Protein AF-A0A949DWU8-F1 (afdb_monomer)

Nearest PDB structures (foldseek):
  8fli-assembly1_B  TM=8.185E-01  e=2.503E-02  Thermosynechococcus vestitus
  8pni-assembly1_A  TM=3.275E-01  e=2.755E+00  Pseudomonas aeruginosa
  8d9w-assembly1_Z  TM=3.551E-01  e=4.843E+00  Mus musculus
  8d4c-assembly1_M  TM=3.578E-01  e=6.223E+00  Mus musculus

Sequence (235 aa):
MVLHKNSQLCLLTGDCCMHWLDNRSRMSGDVHVRFCESPRGKVPRATRLVVCFQCKADAERFRVELGQRLGKFSLEVEPTKTKEMEFGRFAVQSANKRGERAETFDFLGLTHYCGTRRNGTGFRMKRVTARKKFVAKLRIFKEWLMKARTLKTKELWEIAKAKLRGHYNYYGVTDNYRGIMRFDQAIKRLLFKWLNRRGKRSCLNWEEFNKMLKRFPLPKPRIMVSMFGVPVNTM

Mean predicted aligned error: 10.49 Å

pLDDT: mean 77.11, std 21.39, range [24.42, 97.69]

Foldseek 3Di:
DELPPPAAEEEEEADDPFLDDPPCPPDPQDDDFDPDPDPDGDDGNRSYYYHYYHHPVVSVVVVVVVQVVCVVVVYGDDPVRYDYFYDFFCQQVVQVVVVHGRDWDADPQKIWGWDADPVRDTIDTAIEGHPVNLVVLLVVLLVVLVVCLPPDPVVVLVVLLVSLVVCLLPGLEPNHLVVSQVSVVSSLVSCQVSNCVNDPHPPADPVNSVVVCVVRPRDDRHRNDYRPPDDSVVD

Structure (mmCIF, N/CA/C/O backbone):
data_AF-A0A949DWU8-F1
#
_entry.id   AF-A0A949DWU8-F1
#
loop_
_atom_site.group_PDB
_atom_site.id
_atom_site.type_symbol
_atom_site.label_atom_id
_atom_site.label_alt_id
_atom_site.label_comp_id
_atom_site.label_asym_id
_atom_site.label_entity_id
_atom_site.label_seq_id
_atom_site.pdbx_PDB_ins_code
_atom_site.Cartn_x
_atom_site.Cartn_y
_atom_site.Cartn_z
_atom_site.occupancy
_atom_site.B_iso_or_equiv
_atom_site.auth_seq_id
_atom_site.auth_comp_id
_atom_site.auth_asym_id
_atom_site.auth_atom_id
_atom_site.pdbx_PDB_model_num
ATOM 1 N N . MET A 1 1 ? -13.982 -30.451 7.468 1.00 24.42 1 MET A N 1
ATOM 2 C CA . MET A 1 1 ? -13.368 -29.719 6.337 1.00 24.42 1 MET A CA 1
ATOM 3 C C . MET A 1 1 ? -13.030 -28.321 6.836 1.00 24.42 1 MET A C 1
ATOM 5 O O . MET A 1 1 ? -13.885 -27.458 6.883 1.00 24.42 1 MET A O 1
ATOM 9 N N . VAL A 1 2 ? -11.813 -28.104 7.333 1.00 25.81 2 VAL A N 1
ATOM 10 C CA . VAL A 1 2 ? -11.419 -26.801 7.898 1.00 25.81 2 VAL A CA 1
ATOM 11 C C . VAL A 1 2 ? -11.480 -25.760 6.782 1.00 25.81 2 VAL A C 1
ATOM 13 O O . VAL A 1 2 ? -11.019 -26.044 5.671 1.00 25.81 2 VAL A O 1
ATOM 16 N N . LEU A 1 3 ? -12.047 -24.574 7.042 1.00 27.19 3 LEU A N 1
ATOM 17 C CA . LEU A 1 3 ? -11.928 -23.450 6.111 1.00 27.19 3 LEU A CA 1
ATOM 18 C C . LEU A 1 3 ? -10.456 -23.361 5.690 1.00 27.19 3 LEU A C 1
ATOM 20 O O . LEU A 1 3 ? -9.575 -23.218 6.537 1.00 27.19 3 LEU A O 1
ATOM 24 N N . HIS A 1 4 ? -10.205 -23.552 4.389 1.00 27.64 4 HIS A N 1
ATOM 25 C CA . HIS A 1 4 ? -8.869 -23.676 3.807 1.00 27.64 4 HIS A CA 1
ATOM 26 C C . HIS A 1 4 ? -7.888 -22.692 4.451 1.00 27.64 4 HIS A C 1
ATOM 28 O O . HIS A 1 4 ? -8.260 -21.554 4.731 1.00 27.64 4 HIS A O 1
ATOM 34 N N . LYS A 1 5 ? -6.623 -23.117 4.591 1.00 28.42 5 LYS A N 1
ATOM 35 C CA . LYS A 1 5 ? -5.467 -22.468 5.253 1.00 28.42 5 LYS A CA 1
ATOM 36 C C . LYS A 1 5 ? -5.269 -20.936 5.078 1.00 28.42 5 LYS A C 1
ATOM 38 O O . LYS A 1 5 ? -4.387 -20.396 5.732 1.00 28.42 5 LYS A O 1
ATOM 43 N N . ASN A 1 6 ? -6.095 -20.216 4.320 1.00 30.39 6 ASN A N 1
ATOM 44 C CA . ASN A 1 6 ? -6.043 -18.779 4.050 1.00 30.39 6 ASN A CA 1
ATOM 45 C C . ASN A 1 6 ? -7.254 -17.943 4.531 1.00 30.39 6 ASN A C 1
ATOM 47 O O . ASN A 1 6 ? -7.345 -16.774 4.140 1.00 30.39 6 ASN A O 1
ATOM 51 N N . SER A 1 7 ? -8.157 -18.486 5.357 1.00 38.94 7 SER A N 1
ATOM 52 C CA . SER A 1 7 ? -9.301 -17.738 5.900 1.00 38.94 7 SER A CA 1
ATOM 53 C C . SER A 1 7 ? -9.006 -16.905 7.142 1.00 38.94 7 SER A C 1
ATOM 55 O O . SER A 1 7 ? -8.314 -17.361 8.039 1.00 38.94 7 SER A O 1
ATOM 57 N N . GLN A 1 8 ? -9.502 -15.666 7.188 1.00 46.00 8 GLN A N 1
ATOM 58 C CA . GLN A 1 8 ? -9.227 -14.707 8.264 1.00 46.00 8 GLN A CA 1
ATOM 59 C C . GLN A 1 8 ? -10.544 -14.058 8.704 1.00 46.00 8 GLN A C 1
ATOM 61 O O . GLN A 1 8 ? -11.237 -13.484 7.863 1.00 46.00 8 GLN A O 1
ATOM 66 N N . LEU A 1 9 ? -10.886 -14.180 9.988 1.00 51.28 9 LEU A N 1
ATOM 67 C CA . LEU A 1 9 ? -12.071 -13.575 10.597 1.00 51.28 9 LEU A CA 1
ATOM 68 C C . LEU A 1 9 ? -11.619 -12.445 11.528 1.00 51.28 9 LEU A C 1
ATOM 70 O O . LEU A 1 9 ? -10.868 -12.690 12.471 1.00 51.28 9 LEU A O 1
ATOM 74 N N . CYS A 1 10 ? -12.051 -11.214 11.268 1.00 55.50 10 CYS A N 1
ATOM 75 C CA . CYS A 1 10 ? -11.822 -10.096 12.184 1.00 55.50 10 CYS A CA 1
ATOM 76 C C . CYS A 1 10 ? -13.152 -9.599 12.740 1.00 55.50 10 CYS A C 1
ATOM 78 O O . CYS A 1 10 ? -14.051 -9.252 11.974 1.00 55.50 10 CYS A O 1
ATOM 80 N N . LEU A 1 11 ? -13.252 -9.556 14.064 1.00 54.97 11 LEU A N 1
ATOM 81 C CA . LEU A 1 11 ? -14.381 -8.973 14.775 1.00 54.97 11 LEU A CA 1
ATOM 82 C C . LEU A 1 11 ? -13.923 -7.611 15.295 1.00 54.97 11 LEU A C 1
ATOM 84 O O . LEU A 1 11 ? -12.964 -7.526 16.062 1.00 54.97 11 LEU A O 1
ATOM 88 N N . LEU A 1 12 ? -14.550 -6.550 14.800 1.00 52.69 12 LEU A N 1
ATOM 89 C CA . LEU A 1 12 ? -14.255 -5.174 15.182 1.00 52.69 12 LEU A CA 1
ATOM 90 C C . LEU A 1 12 ? -15.305 -4.715 16.183 1.00 52.69 12 LEU A C 1
ATOM 92 O O . LEU A 1 12 ? -16.491 -4.809 15.883 1.00 52.69 12 LEU A O 1
ATOM 96 N N . THR A 1 13 ? -14.888 -4.215 17.340 1.00 47.81 13 THR A N 1
ATOM 97 C CA . THR A 1 13 ? -15.800 -3.734 18.387 1.00 47.81 13 THR A CA 1
ATOM 98 C C . THR A 1 13 ? -15.664 -2.220 18.584 1.00 47.81 13 THR A C 1
ATOM 100 O O . THR A 1 13 ? -14.557 -1.718 18.782 1.00 47.81 13 THR A O 1
ATOM 103 N N . GLY A 1 14 ? -16.782 -1.488 18.512 1.00 39.59 14 GLY A N 1
ATOM 104 C CA . GLY A 1 14 ? -16.893 -0.035 18.696 1.00 39.59 14 GLY A CA 1
ATOM 105 C C . GLY A 1 14 ? -17.710 0.681 17.606 1.00 39.59 14 GLY A C 1
ATOM 106 O O . GLY A 1 14 ? -18.080 0.089 16.592 1.00 39.59 14 GLY A O 1
ATOM 107 N N . ASP A 1 15 ? -17.975 1.984 17.796 1.00 43.31 15 ASP A N 1
ATOM 108 C CA . ASP A 1 15 ? -18.687 2.839 16.825 1.00 43.31 15 ASP A CA 1
ATOM 109 C C . ASP A 1 15 ? -17.918 2.931 15.491 1.00 43.31 15 ASP A C 1
ATOM 111 O O . ASP A 1 15 ? -17.052 3.793 15.275 1.00 43.31 15 ASP A O 1
ATOM 115 N N . CYS A 1 16 ? -18.238 2.012 14.582 1.00 43.25 16 CYS A N 1
ATOM 116 C CA . CYS A 1 16 ? -17.642 1.879 13.263 1.00 43.25 16 CYS A CA 1
ATOM 117 C C . CYS A 1 16 ? -18.564 2.482 12.198 1.00 43.25 16 CYS A C 1
ATOM 119 O O . CYS A 1 16 ? -19.318 1.767 11.543 1.00 43.25 16 CYS A O 1
ATOM 121 N N . CYS A 1 17 ? -18.458 3.786 11.928 1.00 37.69 17 CYS A N 1
ATOM 122 C CA . CYS A 1 17 ? -18.995 4.338 10.677 1.00 37.69 17 CYS A CA 1
ATOM 123 C C . CYS A 1 17 ? -18.120 3.885 9.494 1.00 37.69 17 CYS A C 1
ATOM 125 O O . CYS A 1 17 ? -17.241 4.617 9.027 1.00 37.69 17 CYS A O 1
ATOM 127 N N . MET A 1 18 ? -18.329 2.657 9.016 1.00 41.69 18 MET A N 1
ATOM 128 C CA . MET A 1 18 ? -17.783 2.208 7.739 1.00 41.69 18 MET A CA 1
ATOM 129 C C . MET A 1 18 ? -18.686 2.694 6.607 1.00 41.69 18 MET A C 1
ATOM 131 O O . MET A 1 18 ? -19.782 2.185 6.405 1.00 41.69 18 MET A O 1
ATOM 135 N N . HIS A 1 19 ? -18.194 3.639 5.805 1.00 38.03 19 HIS A N 1
ATOM 136 C CA . HIS A 1 19 ? -18.688 3.744 4.435 1.00 38.03 19 HIS A CA 1
ATOM 137 C C . HIS A 1 19 ? -18.247 2.484 3.681 1.00 38.03 19 HIS A C 1
ATOM 139 O O . HIS A 1 19 ? -17.043 2.206 3.572 1.00 38.03 19 HIS A O 1
ATOM 145 N N . TRP A 1 20 ? -19.241 1.715 3.237 1.00 35.12 20 TRP A N 1
ATOM 146 C CA . TRP A 1 20 ? -19.090 0.471 2.494 1.00 35.12 20 TRP A CA 1
ATOM 147 C C . TRP A 1 20 ? -18.276 0.676 1.213 1.00 35.12 20 TRP A C 1
ATOM 149 O O . TRP A 1 20 ? -18.315 1.734 0.584 1.00 35.12 20 TRP A O 1
ATOM 159 N N . LEU A 1 21 ? -17.527 -0.360 0.832 1.00 35.84 21 LEU A N 1
ATOM 160 C CA . LEU A 1 21 ? -16.960 -0.465 -0.506 1.00 35.84 21 LEU A CA 1
ATOM 161 C C . LEU A 1 21 ? -18.130 -0.531 -1.489 1.00 35.84 21 LEU A C 1
ATOM 163 O O . LEU A 1 21 ? -18.904 -1.485 -1.460 1.00 35.84 21 LEU A O 1
ATOM 167 N N . ASP A 1 22 ? -18.266 0.486 -2.336 1.00 34.69 22 ASP A N 1
ATOM 168 C CA . ASP A 1 22 ? -19.174 0.432 -3.477 1.00 34.69 22 ASP A CA 1
ATOM 169 C C . ASP A 1 22 ? -18.934 -0.850 -4.289 1.00 34.69 22 ASP A C 1
ATOM 171 O O . ASP A 1 22 ? -17.799 -1.323 -4.402 1.00 34.69 22 ASP A O 1
ATOM 175 N N . ASN A 1 23 ? -20.015 -1.352 -4.892 1.00 33.72 23 ASN A N 1
ATOM 176 C CA . ASN A 1 23 ? -20.224 -2.632 -5.593 1.00 33.72 23 ASN A CA 1
ATOM 177 C C . ASN A 1 23 ? -19.273 -2.970 -6.776 1.00 33.72 23 ASN A C 1
ATOM 179 O O . ASN A 1 23 ? -19.626 -3.722 -7.680 1.00 33.72 23 ASN A O 1
ATOM 183 N N . ARG A 1 24 ? -18.056 -2.424 -6.824 1.00 38.25 24 ARG A N 1
ATOM 184 C CA . ARG A 1 24 ? -17.103 -2.522 -7.939 1.00 38.25 24 ARG A CA 1
ATOM 185 C C . ARG A 1 24 ? -15.759 -3.109 -7.505 1.00 38.25 24 ARG A C 1
ATOM 187 O O . ARG A 1 24 ? -14.707 -2.594 -7.888 1.00 38.25 24 ARG A O 1
ATOM 194 N N . SER A 1 25 ? -15.768 -4.197 -6.728 1.00 36.84 25 SER A N 1
ATOM 195 C CA . SER A 1 25 ? -14.552 -5.009 -6.578 1.00 36.84 25 SER A CA 1
ATOM 196 C C . SER A 1 25 ? -14.163 -5.548 -7.958 1.00 36.84 25 SER A C 1
ATOM 198 O O . SER A 1 25 ? -14.885 -6.334 -8.560 1.00 36.84 25 SER A O 1
ATOM 200 N N . ARG A 1 26 ? -13.037 -5.072 -8.500 1.00 40.84 26 ARG A N 1
ATOM 201 C CA . ARG A 1 26 ? -12.528 -5.422 -9.842 1.00 40.84 26 ARG A CA 1
ATOM 202 C C . ARG A 1 26 ? -11.730 -6.734 -9.863 1.00 40.84 26 ARG A C 1
ATOM 204 O O . ARG A 1 26 ? -10.914 -6.945 -10.759 1.00 40.84 26 ARG A O 1
ATOM 211 N N . MET A 1 27 ? -11.938 -7.608 -8.881 1.00 35.97 27 MET A N 1
ATOM 212 C CA . MET A 1 27 ? -11.426 -8.975 -8.901 1.00 35.97 27 MET A CA 1
ATOM 213 C C . MET A 1 27 ? -12.546 -9.939 -9.285 1.00 35.97 27 MET A C 1
ATOM 215 O O . MET A 1 27 ? -13.524 -10.089 -8.561 1.00 35.97 27 MET A O 1
ATOM 219 N N . SER A 1 28 ? -12.358 -10.650 -10.397 1.00 32.47 28 SER A N 1
ATOM 220 C CA . SER A 1 28 ? -13.031 -11.927 -10.635 1.00 32.47 28 SER A CA 1
ATOM 221 C C . SER A 1 28 ? -12.677 -12.871 -9.479 1.00 32.47 28 SER A C 1
ATOM 223 O O . SER A 1 28 ? -11.559 -13.384 -9.434 1.00 32.47 28 SER A O 1
ATOM 225 N N . GLY A 1 29 ? -13.598 -13.051 -8.529 1.00 36.91 29 GLY A N 1
ATOM 226 C CA . GLY A 1 29 ? -13.454 -13.984 -7.406 1.00 36.91 29 GLY A CA 1
ATOM 227 C C . GLY A 1 29 ? -14.015 -13.500 -6.067 1.00 36.91 29 GLY A C 1
ATOM 228 O O . GLY A 1 29 ? -14.281 -14.336 -5.207 1.00 36.91 29 GLY A O 1
ATOM 229 N N . ASP A 1 30 ? -14.254 -12.197 -5.903 1.00 40.00 30 ASP A N 1
ATOM 230 C CA . ASP A 1 30 ? -14.706 -11.636 -4.626 1.00 40.00 30 ASP A CA 1
ATOM 231 C C . ASP A 1 30 ? -16.169 -11.184 -4.713 1.00 40.00 30 ASP A C 1
ATOM 233 O O 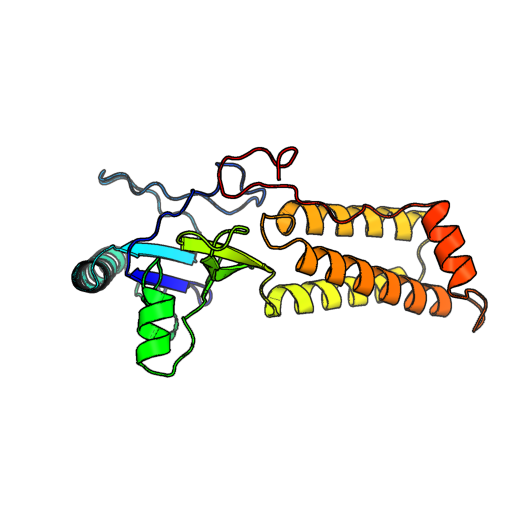. ASP A 1 30 ? -16.520 -10.265 -5.452 1.00 40.00 30 ASP A O 1
ATOM 237 N N . VAL A 1 31 ? -17.030 -11.840 -3.936 1.00 36.62 31 VAL A N 1
ATOM 238 C CA . VAL A 1 31 ? -18.458 -11.526 -3.811 1.00 36.62 31 VAL A CA 1
ATOM 239 C C . VAL A 1 31 ? -18.668 -10.768 -2.500 1.00 36.62 31 VAL A C 1
ATOM 241 O O . VAL A 1 31 ? -18.208 -11.210 -1.447 1.00 36.62 31 VAL A O 1
ATOM 244 N N . HIS A 1 32 ? -19.374 -9.639 -2.554 1.00 37.38 32 HIS A N 1
ATOM 245 C CA . HIS A 1 32 ? -19.838 -8.940 -1.356 1.00 37.38 32 HIS A CA 1
ATOM 246 C C . HIS A 1 32 ? -20.957 -9.764 -0.713 1.00 37.38 32 HIS A C 1
ATOM 248 O O . HIS A 1 32 ? -21.989 -10.003 -1.340 1.00 37.38 32 HIS A O 1
ATOM 254 N N . VAL A 1 33 ? -20.760 -10.217 0.525 1.00 36.53 33 VAL A N 1
ATOM 255 C CA . VAL A 1 33 ? -21.806 -10.938 1.259 1.00 36.53 33 VAL A CA 1
ATOM 256 C C . VAL A 1 33 ? -22.744 -9.913 1.877 1.00 36.53 33 VAL A C 1
ATOM 258 O O . VAL A 1 33 ? -22.386 -9.245 2.844 1.00 36.53 33 VAL A O 1
ATOM 261 N N . ARG A 1 34 ? -23.954 -9.792 1.327 1.00 29.73 34 ARG A N 1
ATOM 262 C CA . ARG A 1 34 ? -25.093 -9.317 2.115 1.00 29.73 34 ARG A CA 1
ATOM 263 C C . ARG A 1 34 ? -25.514 -10.483 3.004 1.00 29.73 34 ARG A C 1
ATOM 265 O O . ARG A 1 34 ? -25.937 -11.515 2.486 1.00 29.73 34 ARG A O 1
ATOM 272 N N . PHE A 1 35 ? -25.374 -10.342 4.319 1.00 32.16 35 PHE A N 1
ATOM 273 C CA . PHE A 1 35 ? -26.102 -11.205 5.242 1.00 32.16 35 PHE A CA 1
ATOM 274 C C . PHE A 1 35 ? -27.569 -10.780 5.165 1.00 32.16 35 PHE A C 1
ATOM 276 O O . PHE A 1 35 ? -27.979 -9.810 5.788 1.00 32.16 35 PHE A O 1
ATOM 283 N N . CYS A 1 36 ? -28.335 -11.442 4.301 1.00 28.06 36 CYS A N 1
ATOM 284 C CA . CYS A 1 36 ? -29.786 -11.431 4.409 1.00 28.06 36 CYS A CA 1
ATOM 285 C C . CYS A 1 36 ? -30.161 -12.450 5.487 1.00 28.06 36 CYS A C 1
ATOM 287 O O . CYS A 1 36 ? -29.664 -13.577 5.449 1.00 28.06 36 CYS A O 1
ATOM 289 N N . GLU A 1 37 ? -31.052 -12.081 6.403 1.00 28.80 37 GLU A N 1
ATOM 290 C CA . GLU A 1 37 ? -31.655 -12.955 7.424 1.00 28.80 37 GLU A CA 1
ATOM 291 C C . GLU A 1 37 ? -32.616 -13.993 6.810 1.00 28.80 37 GLU A C 1
ATOM 293 O O . GLU A 1 37 ? -33.680 -14.288 7.343 1.00 28.80 37 GLU A O 1
ATOM 298 N N . SER A 1 38 ? -32.276 -14.552 5.648 1.00 31.44 38 SER A N 1
ATOM 299 C CA . SER A 1 38 ? -33.028 -15.628 5.017 1.00 31.44 38 SER A CA 1
ATOM 300 C C . SER A 1 38 ? -32.185 -16.910 4.977 1.00 31.44 38 SER A C 1
ATOM 302 O O . SER A 1 38 ? -30.968 -16.850 4.774 1.00 31.44 38 SER A O 1
ATOM 304 N N . PRO A 1 39 ? -32.789 -18.108 5.122 1.00 33.75 39 PRO A N 1
ATOM 305 C CA . PRO A 1 39 ? -32.067 -19.385 5.232 1.00 33.75 39 PRO A CA 1
ATOM 306 C C . PRO A 1 39 ? -31.218 -19.787 4.009 1.00 33.75 39 PRO A C 1
ATOM 308 O O . PRO A 1 39 ? -30.621 -20.862 4.007 1.00 33.75 39 PRO A O 1
ATOM 311 N N . ARG A 1 40 ? -31.172 -18.959 2.955 1.00 29.81 40 ARG A N 1
ATOM 312 C CA . ARG A 1 40 ? -30.585 -19.260 1.638 1.00 29.81 40 ARG A CA 1
ATOM 313 C C . ARG A 1 40 ? -29.398 -18.356 1.268 1.00 29.81 40 ARG A C 1
ATOM 315 O O . ARG A 1 40 ? -29.157 -18.100 0.090 1.00 29.81 40 ARG A O 1
ATOM 322 N N . GLY A 1 41 ? -28.632 -17.877 2.246 1.00 41.03 41 GLY A N 1
ATOM 323 C CA . GLY A 1 41 ? -27.378 -17.165 1.982 1.00 41.03 41 GLY A CA 1
ATOM 324 C C . GLY A 1 41 ? -26.294 -18.099 1.424 1.00 41.03 41 GLY A C 1
ATOM 325 O O . GLY A 1 41 ? -25.761 -18.934 2.150 1.00 41.03 41 GLY A O 1
ATOM 326 N N . LYS A 1 42 ? -25.930 -17.960 0.140 1.00 37.91 42 LYS A N 1
ATOM 327 C CA . LYS A 1 42 ? -24.713 -18.584 -0.410 1.00 37.91 42 LYS A CA 1
ATOM 328 C C . LYS A 1 42 ? -23.494 -17.852 0.147 1.00 37.91 42 LYS A C 1
ATOM 330 O O . LYS A 1 42 ? -23.267 -16.696 -0.200 1.00 37.91 42 LYS A O 1
ATOM 335 N N . VAL A 1 43 ? -22.691 -18.527 0.969 1.00 43.06 43 VAL A N 1
ATOM 336 C CA . VA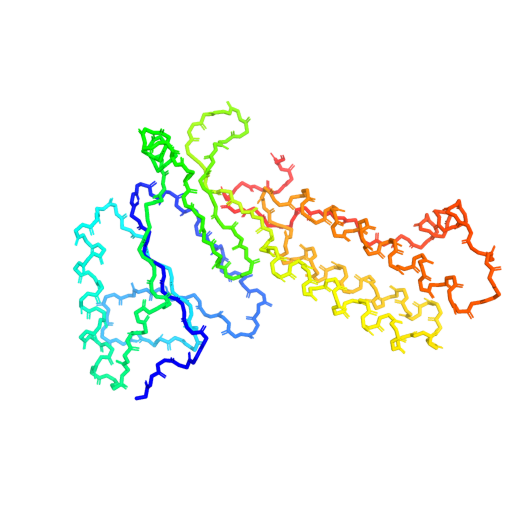L A 1 43 ? -21.374 -18.021 1.376 1.00 43.06 43 VAL A CA 1
ATOM 337 C C . VAL A 1 43 ? -20.434 -18.173 0.170 1.00 43.06 43 VAL A C 1
ATOM 339 O O . VAL A 1 43 ? -20.188 -19.298 -0.269 1.00 43.06 43 VAL A O 1
ATOM 342 N N . PRO A 1 44 ? -19.943 -17.082 -0.441 1.00 42.75 44 PRO A N 1
ATOM 343 C CA . PRO A 1 44 ? -18.988 -17.176 -1.538 1.00 42.75 44 PRO A CA 1
ATOM 344 C C . PRO A 1 44 ? -17.676 -17.807 -1.061 1.00 42.75 44 PRO A C 1
ATOM 346 O O . PRO A 1 44 ? -17.393 -17.846 0.133 1.00 42.75 44 PRO A O 1
ATOM 349 N N . ARG A 1 45 ? -16.802 -18.218 -1.993 1.00 45.31 45 ARG A N 1
ATOM 350 C CA . ARG A 1 45 ? -15.426 -18.681 -1.689 1.00 45.31 45 ARG A CA 1
ATOM 351 C C . ARG A 1 45 ? -14.516 -17.568 -1.124 1.00 45.31 45 ARG A C 1
ATOM 353 O O . ARG A 1 45 ? -13.294 -17.642 -1.246 1.00 45.31 45 ARG A O 1
ATOM 360 N N . ALA A 1 46 ? -15.085 -16.523 -0.528 1.00 50.38 46 ALA A N 1
ATOM 361 C CA . ALA A 1 46 ? -14.357 -15.498 0.189 1.00 50.38 46 ALA A CA 1
ATOM 362 C C . ALA A 1 46 ? -13.930 -16.081 1.538 1.00 50.38 46 ALA A C 1
ATOM 364 O O . ALA A 1 46 ? -14.717 -16.232 2.465 1.00 50.38 46 ALA A O 1
ATOM 365 N N . THR A 1 47 ? -12.653 -16.423 1.650 1.00 58.28 47 THR A N 1
ATOM 366 C CA . THR A 1 47 ? -12.076 -16.949 2.890 1.00 58.28 47 THR A CA 1
ATOM 367 C C . THR A 1 47 ? -11.919 -15.864 3.968 1.00 58.28 47 THR A C 1
ATOM 369 O O . THR A 1 47 ? -11.577 -16.173 5.100 1.00 58.28 47 THR A O 1
ATOM 372 N N . ARG A 1 48 ? -12.168 -14.583 3.677 1.00 68.12 48 ARG A N 1
ATOM 373 C CA . ARG A 1 48 ? -11.916 -13.480 4.617 1.00 68.12 48 ARG A CA 1
ATOM 374 C C . ARG A 1 48 ? -13.203 -12.752 4.968 1.00 68.12 48 ARG A C 1
ATOM 376 O O . ARG A 1 48 ? -13.866 -12.243 4.071 1.00 68.12 48 ARG A O 1
ATOM 383 N N . LEU A 1 49 ? -13.500 -12.664 6.260 1.00 73.25 49 LEU A N 1
ATOM 384 C CA . LEU A 1 49 ? -14.692 -12.021 6.798 1.00 73.25 49 LEU A CA 1
ATOM 385 C C . LEU A 1 49 ? -14.283 -10.975 7.842 1.00 73.25 49 LEU A C 1
ATOM 387 O O . LEU A 1 49 ? -13.440 -11.234 8.698 1.00 73.25 49 LEU A O 1
ATOM 391 N N . VAL A 1 50 ? -14.874 -9.787 7.759 1.00 77.75 50 VAL A N 1
ATOM 392 C CA . VAL A 1 50 ? -14.765 -8.747 8.787 1.00 77.75 50 VAL A CA 1
ATOM 393 C C . VAL A 1 50 ? -16.181 -8.413 9.218 1.00 77.75 50 VAL A C 1
ATOM 395 O O . VAL A 1 50 ? -17.009 -8.097 8.364 1.00 77.75 50 VAL A O 1
ATOM 398 N N . VAL A 1 51 ? -16.457 -8.500 10.514 1.00 79.62 51 VAL A N 1
ATOM 399 C CA . VAL A 1 51 ? -17.764 -8.167 11.092 1.00 79.62 51 VAL A CA 1
ATOM 400 C C . VAL A 1 51 ? -17.552 -7.107 12.160 1.00 79.62 51 VAL A C 1
ATOM 402 O O . VAL A 1 51 ? -16.573 -7.165 12.901 1.00 79.62 51 VAL A O 1
ATOM 405 N N . CYS A 1 52 ? -18.429 -6.111 12.193 1.00 77.81 52 CYS A N 1
ATOM 406 C CA . CYS A 1 52 ? -18.326 -4.983 13.111 1.00 77.81 52 CYS A CA 1
ATOM 407 C C . CYS A 1 52 ? -19.495 -5.019 14.088 1.00 77.81 52 CYS A C 1
ATOM 409 O O . CYS A 1 52 ? -20.631 -5.218 13.667 1.00 77.81 52 CYS A O 1
ATOM 411 N N . PHE A 1 53 ? -19.207 -4.775 15.357 1.00 76.25 53 PHE A N 1
ATOM 412 C CA . PHE A 1 53 ? -20.163 -4.731 16.451 1.00 76.25 53 PHE A CA 1
ATOM 413 C C . PHE A 1 53 ? -19.956 -3.443 17.223 1.00 76.25 53 PHE A C 1
ATOM 415 O O . PHE A 1 53 ? -18.827 -2.982 17.365 1.00 76.25 53 PHE A O 1
ATOM 422 N N . GLN A 1 54 ? -21.027 -2.867 17.753 1.00 73.31 54 GLN A N 1
ATOM 423 C CA . GLN A 1 54 ? -20.899 -1.730 18.658 1.00 73.31 54 GLN A CA 1
ATOM 424 C C . GLN A 1 54 ? -20.406 -2.189 20.036 1.00 73.31 54 GLN A C 1
ATOM 426 O O . GLN A 1 54 ? -19.512 -1.573 20.613 1.00 73.31 54 GLN A O 1
ATOM 431 N N . CYS A 1 55 ? -20.943 -3.312 20.519 1.00 74.81 55 CYS A N 1
ATOM 432 C CA . CYS A 1 55 ? -20.658 -3.865 21.835 1.00 74.81 55 CYS A CA 1
ATOM 433 C C . CYS A 1 55 ? -19.783 -5.118 21.742 1.00 74.81 55 CYS A C 1
ATOM 435 O O . CYS A 1 55 ? -19.953 -5.962 20.861 1.00 74.81 55 CYS A O 1
ATOM 437 N N . LYS A 1 56 ? -18.870 -5.276 22.706 1.00 78.88 56 LYS A N 1
ATOM 438 C CA . LYS A 1 56 ?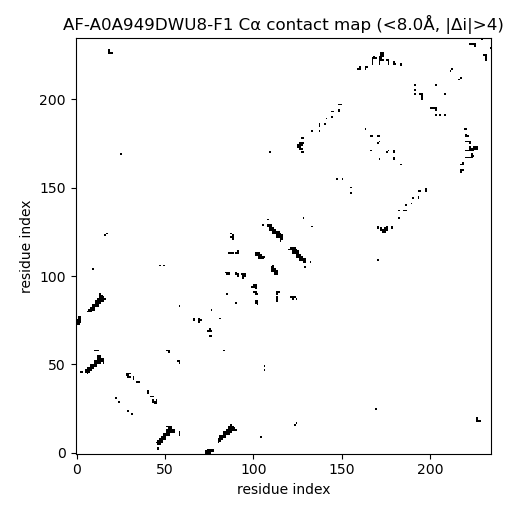 -18.000 -6.456 22.800 1.00 78.88 56 LYS A CA 1
ATOM 439 C C . LYS A 1 56 ? -18.792 -7.750 23.020 1.00 78.88 56 LYS A C 1
ATOM 441 O O . LYS A 1 56 ? -18.538 -8.744 22.351 1.00 78.88 56 LYS A O 1
ATOM 446 N N . ALA A 1 57 ? -19.804 -7.701 23.888 1.00 78.56 57 ALA A N 1
ATOM 447 C CA . ALA A 1 57 ? -20.666 -8.846 24.175 1.00 78.56 57 ALA A CA 1
ATOM 448 C C . ALA A 1 57 ? -21.353 -9.400 22.910 1.00 78.56 57 ALA A C 1
ATOM 450 O O . ALA A 1 57 ? -21.501 -10.610 22.766 1.00 78.56 57 ALA A O 1
ATOM 451 N N . ASP A 1 58 ? -21.722 -8.537 21.957 1.00 77.62 58 ASP A N 1
ATOM 452 C CA . ASP A 1 58 ? -22.316 -8.971 20.685 1.00 77.62 58 ASP A CA 1
ATOM 453 C C . ASP A 1 58 ? -21.309 -9.708 19.805 1.00 77.62 58 ASP A C 1
ATOM 455 O O . ASP A 1 58 ? -21.645 -10.726 19.203 1.00 77.62 58 ASP A O 1
ATOM 459 N N . ALA A 1 59 ? -20.064 -9.228 19.762 1.00 78.75 59 ALA A N 1
ATOM 460 C CA . ALA A 1 59 ? -18.995 -9.888 19.023 1.00 78.75 59 ALA A CA 1
ATOM 461 C C . ALA A 1 59 ? -18.684 -11.278 19.599 1.00 78.75 59 ALA A C 1
ATOM 463 O O . ALA A 1 59 ? -18.519 -12.237 18.841 1.00 78.75 59 ALA A O 1
ATOM 464 N N . GLU A 1 60 ? -18.649 -11.396 20.930 1.00 83.56 60 GLU A N 1
ATOM 465 C CA . GLU A 1 60 ? -18.439 -12.664 21.634 1.00 83.56 60 GLU A CA 1
ATOM 466 C C . GLU A 1 60 ? -19.585 -13.652 21.358 1.00 83.56 60 GLU A C 1
ATOM 468 O O . GLU A 1 60 ? -19.325 -14.797 20.973 1.00 83.56 60 GLU A O 1
ATOM 473 N N . ARG A 1 61 ? -20.848 -13.203 21.448 1.00 83.88 61 ARG A N 1
ATOM 474 C CA . ARG A 1 61 ? -22.029 -14.021 21.106 1.00 83.88 61 ARG A CA 1
ATOM 475 C C . ARG A 1 61 ? -22.000 -14.490 19.655 1.00 83.88 61 ARG A C 1
ATOM 477 O O . ARG A 1 61 ? -22.094 -15.688 19.388 1.00 83.88 61 ARG A O 1
ATOM 484 N N . PHE A 1 62 ? -21.774 -13.566 18.722 1.00 83.38 62 PHE A N 1
ATOM 485 C CA . PHE A 1 62 ? -21.708 -13.883 17.298 1.00 83.38 62 PHE A CA 1
ATOM 486 C C . PHE A 1 62 ? -20.607 -14.898 16.982 1.00 83.38 62 PHE A C 1
ATOM 488 O O . PHE A 1 62 ? -20.792 -15.771 16.136 1.00 83.38 62 PHE A O 1
ATOM 495 N N . ARG A 1 63 ? -19.455 -14.823 17.658 1.00 82.31 63 ARG A N 1
ATOM 496 C CA . ARG A 1 63 ? -18.362 -15.786 17.473 1.00 82.31 63 ARG A CA 1
ATOM 497 C C . ARG A 1 63 ? -18.796 -17.212 17.818 1.00 82.31 63 ARG A C 1
ATOM 499 O O . ARG A 1 63 ? -18.453 -18.136 17.076 1.00 82.31 63 ARG A O 1
ATOM 506 N N . VAL A 1 64 ? -19.533 -17.388 18.916 1.00 86.38 64 VAL A N 1
ATOM 507 C CA . VAL A 1 64 ? -20.056 -18.695 19.343 1.00 86.38 64 VAL A CA 1
ATOM 508 C C . VAL A 1 64 ? -21.081 -19.212 18.333 1.00 86.38 64 VAL A C 1
ATOM 510 O O . VAL A 1 64 ? -20.945 -20.330 17.831 1.00 86.38 64 VAL A O 1
ATOM 513 N N . GLU A 1 65 ? -22.056 -18.382 17.965 1.00 87.00 65 GLU A N 1
ATOM 514 C CA . GLU A 1 65 ? -23.115 -18.743 17.015 1.00 87.00 65 GLU A CA 1
ATOM 515 C C . GLU A 1 65 ? -22.569 -19.059 15.617 1.00 87.00 65 GLU A C 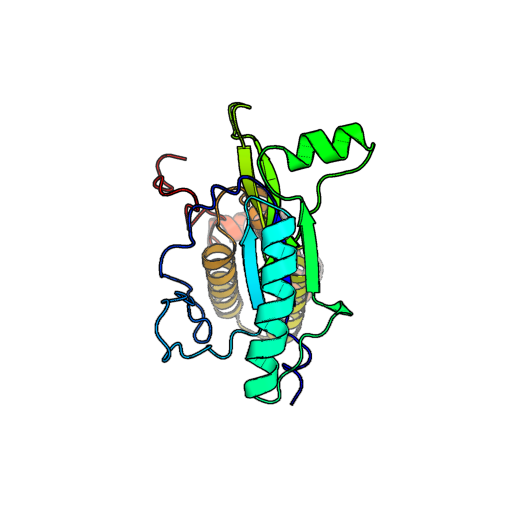1
ATOM 517 O O . GLU A 1 65 ? -22.984 -20.032 14.980 1.00 87.00 65 GLU A O 1
ATOM 522 N N . LEU A 1 66 ? -21.589 -18.284 15.140 1.00 84.31 66 LEU A N 1
ATOM 523 C CA . LEU A 1 66 ? -20.919 -18.533 13.867 1.00 84.31 66 LEU A CA 1
ATOM 524 C C . LEU A 1 66 ? -20.207 -19.890 13.880 1.00 84.31 66 LEU A C 1
ATOM 526 O O . LEU A 1 66 ? -20.292 -20.626 12.895 1.00 84.31 66 LEU A O 1
ATOM 530 N N . GLY A 1 67 ? -19.544 -20.240 14.986 1.00 84.06 67 GLY A N 1
ATOM 531 C CA . GLY A 1 67 ? -18.922 -21.551 15.172 1.00 84.06 67 GLY A CA 1
ATOM 532 C C . GLY A 1 67 ? -19.939 -22.689 15.071 1.00 84.06 67 GLY A C 1
ATOM 533 O O . GLY A 1 67 ? -19.759 -23.607 14.271 1.00 84.06 67 GLY A O 1
ATOM 534 N N . GLN A 1 68 ? -21.056 -22.587 15.797 1.00 85.69 68 GLN A N 1
ATOM 535 C CA . GLN A 1 68 ? -22.146 -23.570 15.740 1.00 85.69 68 GLN A CA 1
ATOM 536 C C . GLN A 1 68 ? -22.745 -23.685 14.330 1.00 85.69 68 GLN A C 1
ATOM 538 O O . GLN A 1 68 ? -23.013 -24.783 13.836 1.00 85.69 68 GLN A O 1
ATOM 543 N N . ARG A 1 69 ? -22.936 -22.550 13.645 1.00 84.19 69 ARG A N 1
ATOM 544 C CA . ARG A 1 69 ? -23.488 -22.515 12.287 1.00 84.19 69 ARG A CA 1
ATOM 545 C C . ARG A 1 69 ? -22.549 -23.156 11.273 1.00 84.19 69 ARG A C 1
ATOM 547 O O . ARG A 1 69 ? -23.030 -23.896 10.419 1.00 84.19 69 ARG A O 1
ATOM 554 N N . LEU A 1 70 ? -21.248 -22.888 11.363 1.00 82.75 70 LEU A N 1
ATOM 555 C CA . LEU A 1 70 ? -20.226 -23.505 10.515 1.00 82.75 70 LEU A CA 1
ATOM 556 C C . LEU A 1 70 ? -20.102 -25.010 10.783 1.00 82.75 70 LEU A C 1
ATOM 558 O O . LEU A 1 70 ? -19.977 -25.778 9.827 1.00 82.75 70 LEU A O 1
ATOM 562 N N . GLY A 1 71 ? -20.264 -25.438 12.039 1.00 83.50 71 GLY A N 1
ATOM 563 C CA . GLY A 1 71 ? -20.300 -26.850 12.426 1.00 83.50 71 GLY A CA 1
ATOM 564 C C . GLY A 1 71 ? -21.379 -27.653 11.691 1.00 83.50 71 GLY A C 1
ATOM 565 O O . GLY A 1 71 ? -21.120 -28.777 11.268 1.00 83.50 71 GLY A O 1
ATOM 566 N N . LYS A 1 72 ? -22.545 -27.049 11.400 1.00 85.31 72 LYS A N 1
ATOM 567 C CA . LYS A 1 72 ? -23.605 -27.673 10.571 1.00 85.31 72 LYS A CA 1
ATOM 568 C C . LYS A 1 72 ? -23.154 -27.999 9.140 1.00 85.31 72 LYS A C 1
ATOM 570 O O . LYS A 1 72 ? -23.770 -28.828 8.484 1.00 85.31 72 LYS A O 1
ATOM 575 N N . PHE A 1 73 ? -22.101 -27.344 8.656 1.00 82.81 73 PHE A N 1
ATOM 576 C CA . PHE A 1 73 ? -21.486 -27.585 7.348 1.00 82.81 73 PHE A CA 1
ATOM 577 C C . PHE A 1 73 ? -20.144 -28.327 7.464 1.00 82.81 73 PHE A C 1
ATOM 579 O O . PHE A 1 73 ? -19.361 -28.332 6.514 1.00 82.81 73 PHE A O 1
ATOM 586 N N . SER A 1 74 ? -19.849 -28.915 8.631 1.00 82.56 74 SER A N 1
ATOM 587 C CA . SER A 1 74 ? -18.571 -29.570 8.938 1.00 82.56 74 SER A CA 1
ATOM 588 C C . SER A 1 74 ? -17.356 -28.651 8.732 1.00 82.56 74 SER A C 1
ATOM 590 O O . SER A 1 74 ? -16.274 -29.105 8.336 1.00 82.56 74 SER A O 1
ATOM 592 N N . LEU A 1 75 ? -17.549 -27.350 8.974 1.00 81.25 75 LEU A N 1
ATOM 593 C CA . LEU A 1 75 ? -16.522 -26.314 8.945 1.00 81.25 75 LEU A CA 1
ATOM 594 C C . LEU A 1 75 ? -16.210 -25.865 10.376 1.00 81.25 75 LEU A C 1
ATOM 596 O O . LEU A 1 75 ? -17.108 -25.722 11.199 1.00 81.25 75 LEU A O 1
ATOM 600 N N . GLU A 1 76 ? -14.944 -25.559 10.641 1.00 75.12 76 GLU A N 1
ATOM 601 C CA . GLU A 1 76 ? -14.494 -25.012 11.922 1.00 75.12 76 GLU A CA 1
ATOM 602 C C . GLU A 1 76 ? -13.794 -23.669 11.723 1.00 75.12 76 GLU A C 1
ATOM 604 O O . GLU A 1 76 ? -13.155 -23.414 10.691 1.00 75.12 76 GLU A O 1
ATOM 609 N N . VAL A 1 77 ? -13.931 -22.801 12.725 1.00 74.12 77 VAL A N 1
ATOM 610 C CA . VAL A 1 77 ? -13.228 -21.521 12.788 1.00 74.12 77 VAL A CA 1
ATOM 611 C C . VAL A 1 77 ? -11.832 -21.764 13.345 1.00 74.12 77 VAL A C 1
ATOM 613 O O . VAL A 1 77 ? -11.684 -22.250 14.457 1.00 74.12 77 VAL A O 1
ATOM 616 N N . GLU A 1 78 ? -10.807 -21.367 12.596 1.00 75.50 78 GLU A N 1
ATOM 617 C CA . GLU A 1 78 ? -9.420 -21.417 13.059 1.00 75.50 78 GLU A CA 1
ATOM 618 C C . GLU A 1 78 ? -9.170 -20.305 14.104 1.00 75.50 78 GLU A C 1
ATOM 620 O O . GLU A 1 78 ? -9.177 -19.116 13.742 1.00 75.50 78 GLU A O 1
ATOM 625 N N . PRO A 1 79 ? -8.933 -20.638 15.389 1.00 73.19 79 PRO A N 1
ATOM 626 C CA . PRO A 1 79 ? -8.797 -19.643 16.452 1.00 73.19 79 PRO A CA 1
ATOM 627 C C . PRO A 1 79 ? -7.555 -18.771 16.264 1.00 73.19 79 PRO A C 1
ATOM 629 O O . PRO A 1 79 ? -7.609 -17.572 16.519 1.00 73.19 79 PRO A O 1
ATOM 632 N N . THR A 1 80 ? -6.465 -19.322 15.720 1.00 70.81 80 THR A N 1
ATOM 633 C CA . THR A 1 80 ? -5.212 -18.577 15.498 1.00 70.81 80 THR A CA 1
ATOM 634 C C . THR A 1 80 ? -5.332 -17.463 14.451 1.00 70.81 80 THR A C 1
ATOM 636 O O . THR A 1 80 ? -4.523 -16.535 14.426 1.00 70.81 80 THR A O 1
ATOM 639 N N . LYS A 1 81 ? -6.342 -17.528 13.575 1.00 68.81 81 LYS A N 1
ATOM 640 C CA . LYS A 1 81 ? -6.598 -16.528 12.522 1.00 68.81 81 LYS A CA 1
ATOM 641 C C . LYS A 1 81 ? -7.747 -15.589 12.850 1.00 68.81 81 LYS A C 1
ATOM 643 O O . LYS A 1 81 ? -7.955 -14.619 12.115 1.00 68.81 81 LYS A O 1
ATOM 648 N N . THR A 1 82 ? -8.490 -15.898 13.906 1.00 71.56 82 THR A N 1
ATOM 649 C CA . THR A 1 82 ? -9.623 -15.102 14.350 1.00 71.56 82 THR A CA 1
ATOM 650 C C . THR A 1 82 ? -9.127 -14.087 15.353 1.00 71.56 82 THR A C 1
ATOM 652 O O . THR A 1 82 ? -8.594 -14.450 16.397 1.00 71.56 82 THR A O 1
ATOM 655 N N . LYS A 1 83 ? -9.280 -12.807 15.024 1.00 79.88 83 LYS A N 1
ATOM 656 C CA . LYS A 1 83 ? -8.847 -11.724 15.900 1.00 79.88 83 LYS A CA 1
ATOM 657 C C . LYS A 1 83 ? -10.027 -10.830 16.233 1.00 79.88 83 LYS A C 1
ATOM 659 O O . LYS A 1 83 ? -10.669 -10.287 15.336 1.00 79.88 83 LYS A O 1
ATOM 664 N N . GLU A 1 84 ? -10.279 -10.689 17.522 1.00 81.31 84 GLU A N 1
ATOM 665 C CA . GLU A 1 84 ? -11.133 -9.645 18.064 1.00 81.31 84 GLU A CA 1
ATOM 666 C C . GLU A 1 84 ? -10.254 -8.445 18.408 1.00 81.31 84 GLU A C 1
ATOM 668 O O . GLU A 1 84 ? -9.150 -8.623 18.925 1.00 81.31 84 GLU A O 1
ATOM 673 N N . MET A 1 85 ? -10.697 -7.245 18.046 1.00 84.88 85 MET A N 1
ATOM 674 C CA . MET A 1 85 ? -9.959 -6.016 18.324 1.00 84.88 85 MET A CA 1
ATOM 675 C C . MET A 1 85 ? -10.895 -4.831 18.515 1.00 84.88 85 MET A C 1
ATOM 677 O O . MET A 1 85 ? -11.925 -4.718 17.844 1.00 84.88 85 MET A O 1
ATOM 681 N N . GLU A 1 86 ? -10.474 -3.914 19.380 1.00 82.12 86 GLU A N 1
ATOM 682 C CA . GLU A 1 86 ? -11.150 -2.634 19.572 1.00 82.12 86 GLU A CA 1
ATOM 683 C C . GLU A 1 86 ? -10.883 -1.734 18.354 1.00 82.12 86 GLU A C 1
ATOM 685 O O . GLU A 1 86 ? -9.734 -1.459 17.991 1.00 82.12 86 GLU A O 1
ATOM 690 N N . PHE A 1 87 ? -11.945 -1.265 17.700 1.00 83.56 87 PHE A N 1
ATOM 691 C CA . PHE A 1 87 ? -11.849 -0.419 16.515 1.00 83.56 87 PHE A CA 1
ATOM 692 C C . PHE A 1 87 ? -13.001 0.583 16.465 1.00 83.56 87 PHE A C 1
ATOM 694 O O . PHE A 1 87 ? -14.158 0.238 16.665 1.00 83.56 87 PHE A O 1
ATOM 701 N N . GLY A 1 88 ? -12.702 1.842 16.153 1.00 81.38 88 GLY A N 1
ATOM 702 C CA . GLY A 1 88 ? -13.724 2.884 16.076 1.00 81.38 88 GLY A CA 1
ATOM 703 C C . GLY A 1 88 ? -13.284 4.191 16.712 1.00 81.38 88 GLY A C 1
ATOM 704 O O . GLY A 1 88 ? -12.098 4.428 16.959 1.00 81.38 88 GLY A O 1
ATOM 705 N N . ARG A 1 89 ? -14.268 5.054 16.978 1.00 78.94 89 ARG A N 1
ATOM 706 C CA . ARG A 1 89 ? -14.057 6.418 17.483 1.00 78.94 89 ARG A CA 1
ATOM 707 C C . ARG A 1 89 ? -13.202 6.478 18.747 1.00 78.94 89 ARG A C 1
ATOM 709 O O . ARG A 1 89 ? -12.326 7.335 18.836 1.00 78.94 89 ARG A O 1
ATOM 716 N N . PHE A 1 90 ? -13.453 5.576 19.689 1.00 83.19 90 PHE A N 1
ATOM 717 C CA . PHE A 1 90 ? -12.806 5.585 21.000 1.00 83.19 90 PHE A CA 1
ATOM 718 C C . PHE A 1 90 ? -11.536 4.734 21.056 1.00 83.19 90 PHE A C 1
ATOM 720 O O . PHE A 1 90 ? -10.707 4.975 21.923 1.00 83.19 90 PHE A O 1
ATOM 727 N N . ALA A 1 91 ? -11.305 3.844 20.084 1.00 85.25 91 ALA A N 1
ATOM 728 C CA . ALA A 1 91 ? -10.199 2.882 20.114 1.00 85.25 91 ALA A CA 1
ATOM 729 C C . ALA A 1 91 ? -8.815 3.537 20.279 1.00 85.25 91 ALA A C 1
ATOM 731 O O . ALA A 1 91 ? -7.960 3.029 20.999 1.00 85.25 91 ALA A O 1
ATOM 732 N N . VAL A 1 92 ? -8.589 4.701 19.653 1.00 85.44 92 VAL A N 1
ATOM 733 C CA . VAL A 1 92 ? -7.330 5.457 19.809 1.00 85.44 92 VAL A CA 1
ATOM 734 C C . VAL A 1 92 ? -7.189 6.035 21.212 1.00 85.44 92 VAL A C 1
ATOM 736 O O . VAL A 1 92 ? -6.114 5.966 21.798 1.00 85.44 92 VAL A O 1
ATOM 739 N N . GLN A 1 93 ? -8.268 6.590 21.762 1.00 85.38 93 GLN A N 1
ATOM 740 C CA . GLN A 1 93 ? -8.258 7.166 23.102 1.00 85.38 93 GLN A CA 1
ATOM 741 C C . GLN A 1 93 ? -8.103 6.077 24.169 1.00 85.38 93 GLN A C 1
ATOM 743 O O . GLN A 1 93 ? -7.302 6.244 25.085 1.00 85.38 93 GLN A O 1
ATOM 748 N N . SER A 1 94 ? -8.827 4.963 24.035 1.00 85.50 94 SER A N 1
ATOM 749 C CA . SER A 1 94 ? -8.731 3.799 24.918 1.00 85.50 94 SER A CA 1
ATOM 750 C C . SER A 1 94 ? -7.321 3.213 24.920 1.00 85.50 94 SER A C 1
ATOM 752 O O . SER A 1 94 ? -6.753 3.011 25.989 1.00 85.50 94 SER A O 1
ATOM 754 N N . ALA A 1 95 ? -6.717 3.014 23.743 1.00 87.81 95 ALA A N 1
ATOM 755 C CA . ALA A 1 95 ? -5.344 2.524 23.638 1.00 87.81 95 ALA A CA 1
ATOM 756 C C . ALA A 1 95 ? -4.340 3.493 24.282 1.00 87.81 95 ALA A C 1
ATOM 758 O O . ALA A 1 95 ? -3.507 3.067 25.076 1.00 87.81 95 ALA A O 1
ATOM 759 N N . ASN A 1 96 ? -4.478 4.803 24.042 1.00 88.19 96 ASN A N 1
ATOM 760 C CA . ASN A 1 96 ? -3.606 5.804 24.660 1.00 88.19 96 ASN A CA 1
ATOM 761 C C . ASN A 1 96 ? -3.708 5.805 26.194 1.00 88.19 96 ASN A C 1
ATOM 763 O O . ASN A 1 96 ? -2.686 5.924 26.862 1.00 88.19 96 ASN A O 1
ATOM 767 N N . LYS A 1 97 ? -4.914 5.633 26.762 1.00 91.44 97 LYS A N 1
ATOM 768 C CA . LYS A 1 97 ? -5.106 5.497 28.220 1.00 91.44 97 LYS A CA 1
ATOM 769 C C . LYS A 1 97 ? -4.384 4.274 28.793 1.00 91.44 97 LYS A C 1
ATOM 771 O O . LYS A 1 97 ? -3.957 4.313 29.939 1.00 91.44 97 LYS A O 1
ATOM 776 N N . ARG A 1 98 ? -4.237 3.212 27.995 1.00 90.75 98 ARG A N 1
ATOM 777 C CA . ARG A 1 98 ? -3.482 1.997 28.341 1.00 90.75 98 ARG A CA 1
ATOM 778 C C . ARG A 1 98 ? -1.978 2.104 28.040 1.00 90.75 98 ARG A C 1
ATOM 780 O O . ARG A 1 98 ? -1.249 1.161 28.310 1.00 90.75 98 ARG A O 1
ATOM 787 N N . GLY A 1 99 ? -1.500 3.219 27.477 1.00 90.88 99 GLY A N 1
ATOM 788 C CA . GLY A 1 99 ? -0.107 3.363 27.028 1.00 90.88 99 GLY A CA 1
ATOM 789 C C . GLY A 1 99 ? 0.222 2.580 25.748 1.00 90.88 99 GLY A C 1
ATOM 790 O O . GLY A 1 99 ? 1.388 2.358 25.428 1.00 90.88 99 GLY A O 1
ATOM 791 N N . GLU A 1 100 ? -0.796 2.166 24.997 1.00 92.25 100 GLU A N 1
ATOM 792 C CA . GLU A 1 100 ? -0.688 1.309 23.819 1.00 92.25 100 GLU A CA 1
ATOM 793 C C . GLU A 1 100 ? -1.024 2.067 22.528 1.00 92.25 100 GLU A C 1
ATOM 795 O O . GLU A 1 100 ? -1.598 3.157 22.526 1.00 92.25 100 GLU A O 1
ATOM 800 N N . ARG A 1 101 ? -0.711 1.457 21.379 1.00 88.62 101 ARG A N 1
ATOM 801 C CA . ARG A 1 101 ? -1.187 1.937 20.075 1.00 88.62 101 ARG A CA 1
ATOM 802 C C . ARG A 1 101 ? -2.485 1.244 19.694 1.00 88.62 101 ARG A C 1
ATOM 804 O O . ARG A 1 101 ? -2.600 0.032 19.836 1.00 88.62 101 ARG A O 1
ATOM 811 N N . ALA A 1 102 ? -3.407 2.010 19.113 1.00 89.38 102 ALA A N 1
ATOM 812 C CA . ALA A 1 102 ? -4.627 1.464 18.534 1.00 89.38 102 ALA A CA 1
ATOM 813 C C . ALA A 1 102 ? -4.319 0.354 17.524 1.00 89.38 102 ALA A C 1
ATOM 815 O O . ALA A 1 102 ? -3.391 0.464 16.711 1.00 89.38 102 ALA A O 1
ATOM 816 N N . GLU A 1 103 ? -5.130 -0.696 17.558 1.00 88.19 103 GLU A N 1
ATOM 817 C CA . GLU A 1 103 ? -4.942 -1.841 16.688 1.00 88.19 103 GLU A CA 1
ATOM 818 C C . GLU A 1 103 ? -5.226 -1.504 15.218 1.00 88.19 103 GLU A C 1
ATOM 820 O O . GLU A 1 103 ? -5.961 -0.577 14.861 1.00 88.19 103 GLU A O 1
ATOM 825 N N . THR A 1 104 ? -4.599 -2.279 14.337 1.00 90.06 104 THR A N 1
ATOM 826 C CA . THR A 1 104 ? -4.788 -2.189 12.888 1.00 90.06 104 THR A CA 1
ATOM 827 C C . THR A 1 104 ? -5.019 -3.581 12.330 1.00 90.06 104 THR A C 1
ATOM 829 O O . THR A 1 104 ? -4.537 -4.570 12.894 1.00 90.06 104 THR A O 1
ATOM 832 N N . PHE A 1 105 ? -5.726 -3.669 11.206 1.00 87.44 105 PHE A N 1
ATOM 833 C CA . PHE A 1 105 ? -5.965 -4.948 10.545 1.00 87.44 105 PHE A CA 1
ATOM 834 C C . PHE A 1 105 ? -5.784 -4.862 9.035 1.00 87.44 105 PHE A C 1
ATOM 836 O O . PHE A 1 105 ? -6.083 -3.855 8.392 1.00 87.44 105 PHE A O 1
ATOM 843 N N . ASP A 1 106 ? -5.305 -5.960 8.458 1.00 87.19 106 ASP A N 1
ATOM 844 C CA . ASP A 1 106 ? -5.142 -6.102 7.019 1.00 87.19 106 ASP A CA 1
ATOM 845 C C . ASP A 1 106 ? -6.374 -6.788 6.422 1.00 87.19 106 ASP A C 1
ATOM 847 O O . ASP A 1 106 ? -6.652 -7.949 6.712 1.00 87.19 106 ASP A O 1
ATOM 851 N N . PHE A 1 107 ? -7.070 -6.115 5.509 1.00 83.50 107 PHE A N 1
ATOM 852 C CA . PHE A 1 107 ? -8.189 -6.686 4.761 1.00 83.50 107 PHE A CA 1
ATOM 853 C C . PHE A 1 107 ? -8.076 -6.329 3.279 1.00 83.50 107 PHE A C 1
ATOM 855 O O . PHE A 1 107 ? -7.719 -5.208 2.923 1.00 83.50 107 PHE A O 1
ATOM 862 N N . LEU A 1 108 ? -8.280 -7.318 2.400 1.00 84.44 108 LEU A N 1
ATOM 863 C CA . LEU A 1 108 ? -8.130 -7.191 0.936 1.00 84.44 108 LEU A CA 1
ATOM 864 C C . LEU A 1 108 ? -6.822 -6.500 0.483 1.00 84.44 108 LEU A C 1
ATOM 866 O O . LEU A 1 108 ? -6.745 -5.824 -0.542 1.00 84.44 108 LEU A O 1
ATOM 870 N N . GLY A 1 109 ? -5.741 -6.688 1.246 1.00 86.81 109 GLY A N 1
ATOM 871 C CA . GLY A 1 109 ? -4.429 -6.117 0.939 1.00 86.81 109 GLY A CA 1
ATOM 872 C C . GLY A 1 109 ? -4.259 -4.636 1.291 1.00 86.81 109 GLY A C 1
ATOM 873 O O . GLY A 1 109 ? -3.239 -4.051 0.913 1.00 86.81 109 GLY A O 1
ATOM 874 N N . LEU A 1 110 ? -5.208 -4.054 2.021 1.00 89.75 110 LEU A N 1
ATOM 875 C CA . LEU A 1 110 ? -5.116 -2.743 2.652 1.00 89.75 110 LEU A CA 1
ATOM 876 C C . LEU A 1 110 ? -5.021 -2.911 4.170 1.00 89.75 110 LEU A C 1
ATOM 878 O O . LEU A 1 110 ? -5.730 -3.732 4.745 1.00 89.75 110 LEU A O 1
ATOM 882 N N . THR A 1 111 ? -4.173 -2.116 4.809 1.00 92.38 111 THR A N 1
ATOM 883 C CA . THR A 1 111 ? -4.171 -1.946 6.262 1.00 92.38 111 THR A CA 1
ATOM 884 C C . THR A 1 111 ? -5.178 -0.862 6.619 1.00 92.38 111 THR A C 1
ATOM 886 O O . THR A 1 111 ? -5.092 0.262 6.111 1.00 92.38 111 THR A O 1
ATOM 889 N N . HIS A 1 112 ? -6.117 -1.207 7.489 1.00 89.94 112 HIS A N 1
ATOM 890 C CA . HIS A 1 112 ? -7.141 -0.331 8.036 1.00 89.94 112 HIS A CA 1
ATOM 891 C C . HIS A 1 112 ? -6.725 0.092 9.437 1.00 89.94 112 HIS A C 1
ATOM 893 O O . HIS A 1 112 ? -6.301 -0.736 10.246 1.00 89.94 112 HIS A O 1
ATOM 899 N N . TYR A 1 113 ? -6.819 1.388 9.710 1.00 91.25 113 TYR A N 1
ATOM 900 C CA . TYR A 1 113 ? -6.432 1.945 10.997 1.00 91.25 113 TYR A CA 1
ATOM 901 C C . TYR A 1 113 ? -7.327 3.114 11.389 1.00 91.25 113 TYR A C 1
ATOM 903 O O . TYR A 1 113 ? -7.871 3.832 10.540 1.00 91.25 113 TYR A O 1
ATOM 911 N N . CYS A 1 114 ? -7.467 3.297 12.697 1.00 89.12 114 CYS A N 1
ATOM 912 C CA . CYS A 1 114 ? -8.205 4.407 13.268 1.00 89.12 114 CYS A CA 1
ATOM 913 C C . CYS A 1 114 ? -7.419 5.710 13.082 1.00 89.12 114 CYS A C 1
ATOM 915 O O . CYS A 1 114 ? -6.227 5.791 13.379 1.00 89.12 114 CYS A O 1
ATOM 917 N N . GLY A 1 115 ? -8.085 6.745 12.586 1.00 88.00 115 GLY A N 1
ATOM 918 C CA . GLY A 1 115 ? -7.511 8.073 12.455 1.00 88.00 115 GLY A CA 1
ATOM 919 C C . GLY A 1 115 ? -8.581 9.152 12.527 1.00 88.00 115 GLY A C 1
ATOM 920 O O . GLY A 1 115 ? -9.753 8.887 12.781 1.00 88.00 115 GLY A O 1
ATOM 921 N N . THR A 1 116 ? -8.161 10.384 12.278 1.00 86.44 116 THR A N 1
ATOM 922 C CA . THR A 1 116 ? -9.035 11.559 12.242 1.00 86.44 116 THR A CA 1
ATOM 923 C C . THR A 1 116 ? -9.175 12.101 10.824 1.00 86.44 116 THR A C 1
ATOM 925 O O . THR A 1 116 ? -8.355 11.808 9.937 1.00 86.44 116 THR A O 1
ATOM 928 N N . ARG A 1 117 ? -10.229 12.885 10.577 1.00 84.06 117 ARG A N 1
ATOM 929 C CA . ARG A 1 117 ? -10.388 13.620 9.311 1.00 84.06 117 ARG A CA 1
ATOM 930 C C . ARG A 1 117 ? -9.237 14.619 9.115 1.00 84.06 117 ARG A C 1
ATOM 932 O O . ARG A 1 117 ? -8.471 14.900 10.032 1.00 84.06 117 ARG A O 1
ATOM 939 N N . ARG A 1 118 ? -9.088 15.153 7.896 1.00 78.75 118 ARG A N 1
ATOM 940 C CA . ARG A 1 118 ? -7.994 16.094 7.567 1.00 78.75 118 ARG A CA 1
ATOM 941 C C . ARG A 1 118 ? -8.035 17.379 8.402 1.00 78.75 118 ARG A C 1
ATOM 943 O O . ARG A 1 118 ? -6.980 17.884 8.748 1.00 78.75 118 ARG A O 1
ATOM 950 N N . ASN A 1 119 ? -9.227 17.857 8.749 1.00 82.06 119 ASN A N 1
ATOM 951 C CA . ASN A 1 119 ? -9.458 19.017 9.615 1.00 82.06 119 ASN A CA 1
ATOM 952 C C . ASN A 1 119 ? -9.329 18.694 11.119 1.00 82.06 119 ASN A C 1
ATOM 954 O O . ASN A 1 119 ? -9.730 19.499 11.948 1.00 82.06 119 ASN A O 1
ATOM 958 N N . GLY A 1 120 ? -8.841 17.503 11.482 1.00 79.00 120 GLY A N 1
ATOM 959 C CA . GLY A 1 120 ? -8.649 17.089 12.872 1.00 79.00 120 GLY A CA 1
ATOM 960 C C . GLY A 1 120 ? -9.920 16.651 13.601 1.00 79.00 120 GLY A C 1
ATOM 961 O O . GLY A 1 120 ? -9.815 16.075 14.680 1.00 79.00 120 GLY A O 1
ATOM 962 N N . THR A 1 121 ? -11.109 16.842 13.022 1.00 81.56 121 THR A N 1
ATOM 963 C CA . THR A 1 121 ? -12.370 16.555 13.713 1.00 81.56 121 THR A CA 1
ATOM 964 C C . THR A 1 121 ? -12.915 15.171 13.383 1.00 81.56 121 THR A C 1
ATOM 966 O O . THR A 1 121 ? -12.933 14.729 12.235 1.00 81.56 121 THR A O 1
ATOM 969 N N . GLY A 1 122 ? -13.404 14.478 14.409 1.00 81.81 122 GLY A N 1
ATOM 970 C CA . GLY A 1 122 ? -14.131 13.223 14.256 1.00 81.81 122 GLY A CA 1
ATOM 971 C C . GLY A 1 122 ? -13.295 12.026 13.791 1.00 81.81 122 GLY A C 1
ATOM 972 O O . GLY A 1 122 ? -12.171 12.126 13.293 1.00 81.81 122 GLY A O 1
ATOM 973 N N . PHE A 1 123 ? -13.896 10.854 13.959 1.00 83.94 123 PHE A N 1
ATOM 974 C CA . PHE A 1 123 ? -13.307 9.579 13.578 1.00 83.94 123 PHE A CA 1
ATOM 975 C C . PHE A 1 123 ? -13.317 9.374 12.059 1.00 83.94 123 PHE A C 1
ATOM 977 O O . PHE A 1 123 ? -14.265 9.739 11.355 1.00 83.94 123 PHE A O 1
ATOM 984 N N . ARG A 1 124 ? -12.252 8.751 11.553 1.00 84.50 124 ARG A N 1
ATOM 985 C CA . ARG A 1 124 ? -12.138 8.265 10.181 1.00 84.50 124 ARG A CA 1
ATOM 986 C C . ARG A 1 124 ? -11.300 6.990 10.144 1.00 84.50 124 ARG A C 1
ATOM 988 O O . ARG A 1 124 ? -10.133 6.997 10.527 1.00 84.50 124 ARG A O 1
ATOM 995 N N . MET A 1 125 ? -11.850 5.935 9.551 1.00 86.69 125 MET A N 1
ATOM 996 C CA . MET A 1 125 ? -11.062 4.765 9.168 1.00 86.69 125 MET A CA 1
ATOM 997 C C . MET A 1 125 ? -10.199 5.086 7.941 1.00 86.69 125 MET A C 1
ATOM 999 O O . MET A 1 125 ? -10.709 5.242 6.826 1.00 86.69 125 MET A O 1
ATOM 1003 N N . LYS A 1 126 ? -8.886 5.174 8.151 1.00 89.69 126 LYS A N 1
ATOM 1004 C CA . LYS A 1 126 ? -7.901 5.398 7.090 1.00 89.69 126 LYS A CA 1
ATOM 1005 C C . LYS A 1 126 ? -7.399 4.068 6.538 1.00 89.69 126 LYS A C 1
ATOM 1007 O O . LYS A 1 126 ? -7.426 3.041 7.218 1.00 89.69 126 LYS A O 1
ATOM 1012 N N . ARG A 1 127 ? -6.951 4.092 5.282 1.00 91.69 127 ARG A N 1
ATOM 1013 C CA . ARG A 1 127 ? -6.517 2.908 4.532 1.00 91.69 127 ARG A CA 1
ATOM 1014 C C . ARG A 1 127 ? -5.183 3.174 3.856 1.00 91.69 127 ARG A C 1
ATOM 1016 O O . ARG A 1 127 ? -5.002 4.202 3.209 1.00 91.69 127 ARG A O 1
ATOM 1023 N N . VAL A 1 128 ? -4.264 2.223 3.962 1.00 94.38 128 VAL A N 1
ATOM 1024 C CA . VAL A 1 128 ? -2.990 2.237 3.227 1.00 94.38 128 VAL A CA 1
ATOM 1025 C C . VAL A 1 128 ? -2.697 0.866 2.635 1.00 94.38 128 VAL A C 1
ATOM 1027 O O . VAL A 1 128 ? -3.216 -0.140 3.107 1.00 94.38 128 VAL A O 1
ATOM 1030 N N . THR A 1 129 ? -1.860 0.785 1.598 1.00 93.50 129 THR A N 1
ATOM 1031 C CA . THR A 1 129 ? -1.407 -0.516 1.079 1.00 93.50 129 THR A CA 1
ATOM 1032 C C . THR A 1 129 ? -0.712 -1.309 2.181 1.00 93.50 129 THR A C 1
ATOM 1034 O O . THR A 1 129 ? 0.267 -0.831 2.760 1.00 93.50 129 THR A O 1
ATOM 1037 N N . ALA A 1 130 ? -1.156 -2.546 2.412 1.00 94.06 130 ALA A N 1
ATOM 1038 C CA . ALA A 1 130 ? -0.522 -3.419 3.390 1.00 94.06 130 ALA A CA 1
ATOM 1039 C C . ALA A 1 130 ? 0.955 -3.634 3.040 1.00 94.06 130 ALA A C 1
ATOM 1041 O O . ALA A 1 130 ? 1.292 -3.984 1.902 1.00 94.06 130 ALA A O 1
ATOM 1042 N N . ARG A 1 131 ? 1.852 -3.463 4.021 1.00 93.81 131 ARG A N 1
ATOM 1043 C CA . ARG A 1 131 ? 3.314 -3.513 3.814 1.00 93.81 131 ARG A CA 1
ATOM 1044 C C . ARG A 1 131 ? 3.746 -4.789 3.090 1.00 93.81 131 ARG A C 1
ATOM 1046 O O . ARG A 1 131 ? 4.524 -4.725 2.139 1.00 93.81 131 ARG A O 1
ATOM 1053 N N . LYS A 1 132 ? 3.187 -5.939 3.486 1.00 91.81 132 LYS A N 1
ATOM 1054 C CA . LYS A 1 132 ? 3.457 -7.243 2.856 1.00 91.81 132 LYS A CA 1
ATOM 1055 C C . LYS A 1 132 ? 3.096 -7.239 1.365 1.00 91.81 132 LYS A C 1
ATOM 1057 O O . LYS A 1 132 ? 3.873 -7.715 0.542 1.00 91.81 132 LYS A O 1
ATOM 1062 N N . LYS A 1 133 ? 1.949 -6.655 0.999 1.00 92.88 133 LYS A N 1
ATOM 1063 C CA . LYS A 1 133 ? 1.501 -6.549 -0.399 1.00 92.88 133 LYS A CA 1
ATOM 1064 C C . LYS A 1 133 ? 2.335 -5.552 -1.197 1.00 92.88 133 LYS A C 1
ATOM 1066 O O . LYS A 1 133 ? 2.677 -5.848 -2.340 1.00 92.88 133 LYS A O 1
ATOM 1071 N N . PHE A 1 134 ? 2.716 -4.427 -0.593 1.00 94.75 134 PHE A N 1
ATOM 1072 C CA . PHE A 1 134 ? 3.604 -3.441 -1.212 1.00 94.75 134 PHE A CA 1
ATOM 1073 C C . PHE A 1 134 ? 4.946 -4.073 -1.610 1.00 94.75 134 PHE A C 1
ATOM 1075 O O . PHE A 1 134 ? 5.339 -4.027 -2.777 1.00 94.75 134 PHE A O 1
ATOM 1082 N N . VAL A 1 135 ? 5.610 -4.735 -0.657 1.00 95.88 135 VAL A N 1
ATOM 1083 C CA . VAL A 1 135 ? 6.900 -5.406 -0.880 1.00 95.88 135 VAL A CA 1
ATOM 1084 C C . VAL A 1 135 ? 6.765 -6.522 -1.916 1.00 95.88 135 VAL A C 1
ATOM 1086 O O . VAL A 1 135 ? 7.554 -6.580 -2.860 1.00 95.88 135 VAL A O 1
ATOM 1089 N N . ALA A 1 136 ? 5.737 -7.369 -1.796 1.00 95.06 136 ALA A N 1
ATOM 1090 C CA . ALA A 1 136 ? 5.494 -8.445 -2.752 1.00 95.06 136 ALA A CA 1
ATOM 1091 C C . ALA A 1 136 ? 5.303 -7.914 -4.181 1.00 95.06 136 ALA A C 1
ATOM 1093 O O . ALA A 1 136 ? 5.867 -8.466 -5.124 1.00 95.06 136 ALA A O 1
ATOM 1094 N N . LYS A 1 137 ? 4.559 -6.814 -4.358 1.00 94.69 137 LYS A N 1
ATOM 1095 C CA . LYS A 1 137 ? 4.317 -6.235 -5.685 1.00 94.69 137 LYS A CA 1
ATOM 1096 C C . LYS A 1 137 ? 5.592 -5.661 -6.307 1.00 94.69 137 LYS A C 1
ATOM 1098 O O . LYS A 1 137 ? 5.808 -5.859 -7.501 1.00 94.69 137 LYS A O 1
ATOM 1103 N N . LEU A 1 138 ? 6.449 -5.010 -5.515 1.00 97.00 138 LEU A N 1
ATOM 1104 C CA . LEU A 1 138 ? 7.763 -4.552 -5.984 1.00 97.00 138 LEU A CA 1
ATOM 1105 C C . LEU A 1 138 ? 8.668 -5.721 -6.379 1.00 97.00 138 LEU A C 1
ATOM 1107 O O . LEU A 1 138 ? 9.332 -5.653 -7.413 1.00 97.00 138 LEU A O 1
ATOM 1111 N N . ARG A 1 139 ? 8.662 -6.808 -5.598 1.00 97.06 139 ARG A N 1
ATOM 1112 C CA . ARG A 1 139 ? 9.421 -8.022 -5.917 1.00 97.06 139 ARG A CA 1
ATOM 1113 C C . ARG A 1 139 ? 8.960 -8.637 -7.239 1.00 97.06 139 ARG A C 1
ATOM 1115 O O . ARG A 1 139 ? 9.788 -8.838 -8.119 1.00 97.06 139 ARG A O 1
ATOM 1122 N N . ILE A 1 140 ? 7.649 -8.813 -7.418 1.00 96.06 140 ILE A N 1
ATOM 1123 C CA . ILE A 1 140 ? 7.055 -9.313 -8.670 1.00 96.06 140 ILE A CA 1
ATOM 1124 C C . ILE A 1 140 ? 7.444 -8.424 -9.856 1.00 96.06 140 ILE A C 1
ATOM 1126 O O . ILE A 1 140 ? 7.772 -8.920 -10.931 1.00 96.06 140 ILE A O 1
ATOM 1130 N N . PHE A 1 141 ? 7.422 -7.099 -9.683 1.00 96.69 141 PHE A N 1
ATOM 1131 C CA . PHE A 1 141 ? 7.814 -6.182 -10.753 1.00 96.69 141 PHE A CA 1
ATOM 1132 C C . PHE A 1 141 ? 9.303 -6.299 -11.094 1.00 96.69 141 PHE A C 1
ATOM 1134 O O . PHE A 1 141 ? 9.661 -6.321 -12.268 1.00 96.69 141 PHE A O 1
ATOM 1141 N N . LYS A 1 142 ? 10.171 -6.416 -10.082 1.00 96.50 142 LYS A N 1
ATOM 1142 C CA . LYS A 1 142 ? 11.611 -6.641 -10.262 1.00 96.50 142 LYS A CA 1
ATOM 1143 C C . LYS A 1 142 ? 11.884 -7.957 -10.996 1.00 96.50 142 LYS A C 1
ATOM 1145 O O . LYS A 1 142 ? 12.649 -7.955 -11.952 1.00 96.50 142 LYS A O 1
ATOM 1150 N N . GLU A 1 143 ? 11.264 -9.055 -10.574 1.00 96.44 143 GLU A N 1
ATOM 1151 C CA . GLU A 1 143 ? 11.392 -10.370 -11.221 1.00 96.44 143 GLU A CA 1
ATOM 1152 C C . GLU A 1 143 ? 10.909 -10.329 -12.673 1.00 96.44 143 GLU A C 1
ATOM 1154 O O . GLU A 1 143 ? 11.561 -10.865 -13.569 1.00 96.44 143 GLU A O 1
ATOM 1159 N N . TRP A 1 144 ? 9.795 -9.640 -12.929 1.00 96.25 144 TRP A N 1
ATOM 1160 C CA . TRP A 1 144 ? 9.326 -9.414 -14.290 1.00 96.25 144 TRP A CA 1
ATOM 1161 C C . TRP A 1 144 ? 10.340 -8.611 -15.116 1.00 96.25 144 TRP A C 1
ATOM 1163 O O . TRP A 1 144 ? 10.654 -9.030 -16.224 1.00 96.25 144 TRP A O 1
ATOM 1173 N N . LEU A 1 145 ? 10.901 -7.517 -14.585 1.00 94.81 145 LEU A N 1
ATOM 1174 C CA . LEU A 1 145 ? 11.928 -6.733 -15.285 1.00 94.81 145 LEU A CA 1
ATOM 1175 C C . LEU A 1 145 ? 13.171 -7.562 -15.622 1.00 94.81 145 LEU A C 1
ATOM 1177 O O . LEU A 1 145 ? 13.732 -7.407 -16.704 1.00 94.81 145 LEU A O 1
ATOM 1181 N N . MET A 1 146 ? 13.583 -8.453 -14.717 1.00 92.62 146 MET A N 1
ATOM 1182 C CA . MET A 1 146 ? 14.703 -9.369 -14.944 1.00 92.62 146 MET A CA 1
ATOM 1183 C C . MET A 1 146 ? 14.462 -10.276 -16.150 1.00 92.62 146 MET A C 1
ATOM 1185 O O . MET A 1 146 ? 15.348 -10.427 -16.989 1.00 92.62 146 MET A O 1
ATOM 1189 N N . LYS A 1 147 ? 13.257 -10.844 -16.257 1.00 93.06 147 LYS A N 1
ATOM 1190 C CA . LYS A 1 147 ? 12.857 -11.704 -17.381 1.00 93.06 147 LYS A CA 1
ATOM 1191 C C . LYS A 1 147 ? 12.661 -10.903 -18.668 1.00 93.06 147 LYS A C 1
ATOM 1193 O O . LYS A 1 147 ? 13.094 -11.321 -19.731 1.00 93.06 147 LYS A O 1
ATOM 1198 N N . ALA A 1 148 ? 12.083 -9.711 -18.557 1.00 91.69 148 ALA A N 1
ATOM 1199 C CA . ALA A 1 148 ? 11.808 -8.806 -19.667 1.00 91.69 148 ALA A CA 1
ATOM 1200 C C . ALA A 1 148 ? 13.062 -8.113 -20.230 1.00 91.69 148 ALA A C 1
ATOM 1202 O O . ALA A 1 148 ? 12.938 -7.259 -21.104 1.00 91.69 148 ALA A O 1
ATOM 1203 N N . ARG A 1 149 ? 14.275 -8.430 -19.756 1.00 85.56 149 ARG A N 1
ATOM 1204 C CA . ARG A 1 149 ? 15.518 -7.730 -20.124 1.00 85.56 149 ARG A CA 1
ATOM 1205 C C . ARG A 1 149 ? 15.864 -7.766 -21.616 1.00 85.56 149 ARG A C 1
ATOM 1207 O O . ARG A 1 149 ? 16.579 -6.878 -22.050 1.00 85.56 149 ARG A O 1
ATOM 1214 N N . THR A 1 150 ? 15.346 -8.717 -22.383 1.00 88.81 150 THR A N 1
ATOM 1215 C CA . THR A 1 150 ? 15.602 -8.851 -23.829 1.00 88.81 150 THR A CA 1
ATOM 1216 C C . THR A 1 150 ? 14.556 -8.163 -24.711 1.00 88.81 150 THR A C 1
ATOM 1218 O O . THR A 1 150 ? 14.806 -7.957 -25.891 1.00 88.81 150 THR A O 1
ATOM 1221 N N . LEU A 1 151 ? 13.399 -7.773 -24.160 1.00 91.25 151 LEU A N 1
ATOM 1222 C CA . LEU A 1 151 ? 12.306 -7.156 -24.927 1.00 91.25 151 LEU A CA 1
ATOM 1223 C C . LEU A 1 151 ? 12.705 -5.824 -25.578 1.00 91.25 151 LEU A C 1
ATOM 1225 O O . LEU A 1 151 ? 13.565 -5.100 -25.070 1.00 91.25 151 LEU A O 1
ATOM 1229 N N . LYS A 1 152 ? 12.013 -5.393 -26.630 1.00 91.75 152 LYS A N 1
ATOM 1230 C CA . LYS A 1 152 ? 12.236 -4.035 -27.152 1.00 91.75 152 LYS A CA 1
ATOM 1231 C C . LYS A 1 152 ? 11.800 -3.002 -26.106 1.00 91.75 152 LYS A C 1
ATOM 1233 O O . LYS A 1 152 ? 10.850 -3.220 -25.353 1.00 91.75 152 LYS A O 1
ATOM 1238 N N . THR A 1 153 ? 12.491 -1.861 -26.028 1.00 89.69 153 THR A N 1
ATOM 1239 C CA . THR A 1 153 ? 12.209 -0.831 -25.005 1.00 89.69 153 THR A CA 1
ATOM 1240 C C . THR A 1 153 ? 10.753 -0.363 -25.050 1.00 89.69 153 THR A C 1
ATOM 1242 O O . THR A 1 153 ? 10.140 -0.211 -23.998 1.00 89.69 153 THR A O 1
ATOM 1245 N N . LYS A 1 154 ? 10.170 -0.222 -26.249 1.00 91.31 154 LYS A N 1
ATOM 1246 C CA . LYS A 1 154 ? 8.755 0.139 -26.444 1.00 91.31 154 LYS A CA 1
ATOM 1247 C C . LYS A 1 154 ? 7.799 -0.872 -25.794 1.00 91.31 154 LYS A C 1
ATOM 1249 O O . LYS A 1 154 ? 6.906 -0.473 -25.055 1.00 91.31 154 LYS A O 1
ATOM 1254 N N . GLU A 1 155 ? 8.014 -2.166 -26.019 1.00 93.88 155 GLU A N 1
ATOM 1255 C CA . GLU A 1 155 ? 7.183 -3.248 -25.465 1.00 93.88 155 GLU A CA 1
ATOM 1256 C C . GLU A 1 155 ? 7.301 -3.321 -23.941 1.00 93.88 155 GLU A C 1
ATOM 1258 O O . GLU A 1 155 ? 6.294 -3.365 -23.232 1.00 93.88 155 GLU A O 1
ATOM 1263 N N . LEU A 1 156 ? 8.536 -3.260 -23.424 1.00 94.56 156 LEU A N 1
ATOM 1264 C CA . LEU A 1 156 ? 8.792 -3.199 -21.985 1.00 94.56 156 LEU A CA 1
ATOM 1265 C C . LEU A 1 156 ? 8.040 -2.023 -21.356 1.00 94.56 156 LEU A C 1
ATOM 1267 O O . LEU A 1 156 ? 7.433 -2.171 -20.292 1.00 94.56 156 LEU A O 1
ATOM 1271 N N . TRP A 1 157 ? 8.061 -0.865 -22.019 1.00 95.00 157 TRP A N 1
ATOM 1272 C CA . TRP A 1 157 ? 7.421 0.344 -21.527 1.00 95.00 157 TRP A CA 1
ATOM 1273 C C . TRP A 1 157 ? 5.898 0.216 -21.465 1.00 95.00 157 TRP A C 1
ATOM 1275 O O . TRP A 1 157 ? 5.311 0.524 -20.429 1.00 95.00 157 TRP A O 1
ATOM 1285 N N . GLU A 1 158 ? 5.248 -0.302 -22.509 1.00 95.44 158 GLU A N 1
ATOM 1286 C CA . GLU A 1 158 ? 3.789 -0.481 -22.514 1.00 95.44 158 GLU A CA 1
ATOM 1287 C C . GLU A 1 158 ? 3.314 -1.474 -21.448 1.00 95.44 158 GLU A C 1
ATOM 1289 O O . GLU A 1 158 ? 2.346 -1.210 -20.725 1.00 95.44 158 GLU A O 1
ATOM 1294 N N . ILE A 1 159 ? 4.054 -2.566 -21.241 1.00 95.94 159 ILE A N 1
ATOM 1295 C CA . ILE A 1 159 ? 3.752 -3.513 -20.164 1.00 95.94 159 ILE A CA 1
ATOM 1296 C C . ILE A 1 159 ? 3.962 -2.855 -18.788 1.00 95.94 159 ILE A C 1
ATOM 1298 O O . ILE A 1 159 ? 3.150 -3.050 -17.876 1.00 95.94 159 ILE A O 1
ATOM 1302 N N . ALA A 1 160 ? 5.012 -2.043 -18.619 1.00 96.25 160 ALA A N 1
ATOM 1303 C CA . ALA A 1 160 ? 5.236 -1.291 -17.384 1.00 96.25 160 ALA A CA 1
ATOM 1304 C C . ALA A 1 160 ? 4.079 -0.317 -17.101 1.00 96.25 160 ALA A C 1
ATOM 1306 O O . ALA A 1 160 ? 3.577 -0.280 -15.972 1.00 96.25 160 ALA A O 1
ATOM 1307 N N . LYS A 1 161 ? 3.589 0.405 -18.122 1.00 96.94 161 LYS A N 1
ATOM 1308 C CA . LYS A 1 161 ? 2.403 1.270 -18.007 1.00 96.94 161 LYS A CA 1
ATOM 1309 C C . LYS A 1 161 ? 1.177 0.471 -17.569 1.00 96.94 161 LYS A C 1
ATOM 1311 O O . LYS A 1 161 ? 0.494 0.886 -16.635 1.00 96.94 161 LYS A O 1
ATOM 1316 N N . ALA A 1 162 ? 0.907 -0.677 -18.190 1.00 95.50 162 ALA A N 1
ATOM 1317 C CA . ALA A 1 162 ? -0.228 -1.529 -17.828 1.00 95.50 162 ALA A CA 1
ATOM 1318 C C . ALA A 1 162 ? -0.151 -2.007 -16.365 1.00 95.50 162 ALA A C 1
ATOM 1320 O O . ALA A 1 162 ? -1.130 -1.910 -15.622 1.00 95.50 162 ALA A O 1
ATOM 1321 N N . LYS A 1 163 ? 1.033 -2.441 -15.909 1.00 95.38 163 LYS A N 1
ATOM 1322 C CA . LYS A 1 163 ? 1.259 -2.863 -14.514 1.00 95.38 163 LYS A CA 1
ATOM 1323 C C . LYS A 1 163 ? 1.052 -1.721 -13.513 1.00 95.3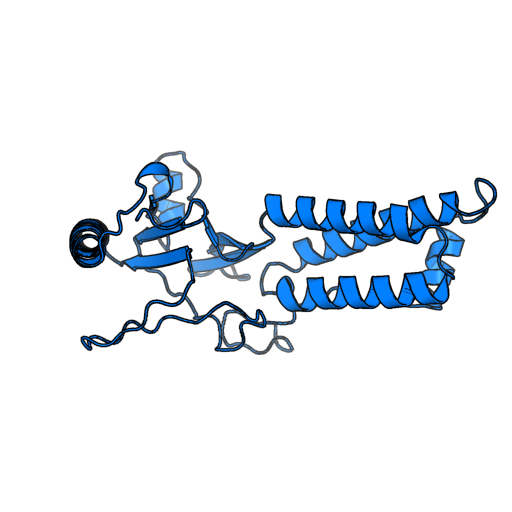8 163 LYS A C 1
ATOM 1325 O O . LYS A 1 163 ? 0.448 -1.949 -12.463 1.00 95.38 163 LYS A O 1
ATOM 1330 N N . LEU A 1 164 ? 1.519 -0.511 -13.832 1.00 96.12 164 LEU A N 1
ATOM 1331 C CA . LEU A 1 164 ? 1.310 0.685 -13.007 1.00 96.12 164 LEU A CA 1
ATOM 1332 C C . LEU A 1 164 ? -0.168 1.084 -12.946 1.00 96.12 164 LEU A C 1
ATOM 1334 O O . LEU A 1 164 ? -0.692 1.271 -11.851 1.00 96.12 164 LEU A O 1
ATOM 1338 N N . ARG A 1 165 ? -0.864 1.124 -14.093 1.00 94.94 165 ARG A N 1
ATOM 1339 C CA . ARG A 1 165 ? -2.316 1.383 -14.152 1.00 94.94 165 ARG A CA 1
ATOM 1340 C C . ARG A 1 165 ? -3.081 0.408 -13.264 1.00 94.94 165 ARG A C 1
ATOM 1342 O O . ARG A 1 165 ? -3.883 0.839 -12.447 1.00 94.94 165 ARG A O 1
ATOM 1349 N N . GLY A 1 166 ? -2.784 -0.889 -13.360 1.00 91.38 166 GLY A N 1
ATOM 1350 C CA . GLY A 1 166 ? -3.410 -1.902 -12.507 1.00 91.38 166 GLY A CA 1
ATOM 1351 C C . GLY A 1 166 ? -3.160 -1.668 -11.014 1.00 91.38 166 GLY A C 1
ATOM 1352 O O . GLY A 1 166 ? -4.076 -1.805 -10.208 1.00 91.38 166 GLY A O 1
ATOM 1353 N N . HIS A 1 167 ? -1.943 -1.265 -10.634 1.00 93.25 167 HIS A N 1
ATOM 1354 C CA . HIS A 1 167 ? -1.630 -0.943 -9.241 1.00 93.25 167 HIS A CA 1
ATOM 1355 C C . HIS A 1 167 ? -2.410 0.280 -8.741 1.00 93.25 167 HIS A C 1
ATOM 1357 O O . HIS A 1 167 ? -2.999 0.215 -7.665 1.00 93.25 167 HIS A O 1
ATOM 1363 N N . TYR A 1 168 ? -2.455 1.368 -9.515 1.00 94.19 168 TYR A N 1
ATOM 1364 C CA . TYR A 1 168 ? -3.180 2.583 -9.133 1.00 94.19 168 TYR A CA 1
ATOM 1365 C C . TYR A 1 168 ? -4.693 2.380 -9.120 1.00 94.19 168 TYR A C 1
ATOM 1367 O O . TYR A 1 168 ? -5.352 2.854 -8.205 1.00 94.19 168 TYR A O 1
ATOM 1375 N N . ASN A 1 169 ? -5.240 1.605 -10.057 1.00 91.00 169 ASN A N 1
ATOM 1376 C CA . ASN A 1 169 ? -6.664 1.266 -10.080 1.00 91.00 169 ASN A CA 1
ATOM 1377 C C . ASN A 1 169 ? -7.125 0.545 -8.808 1.00 91.00 169 ASN A C 1
ATOM 1379 O O . ASN A 1 169 ? -8.279 0.692 -8.424 1.00 91.00 169 ASN A O 1
ATOM 1383 N N . TYR A 1 170 ? -6.242 -0.231 -8.174 1.00 88.50 170 TYR A N 1
ATOM 1384 C CA . TYR A 1 170 ? -6.571 -0.992 -6.970 1.00 88.50 170 TYR A CA 1
ATOM 1385 C C . TYR A 1 170 ? -6.202 -0.247 -5.682 1.00 88.50 170 TYR A C 1
ATOM 1387 O O . TYR A 1 170 ? -7.009 -0.122 -4.770 1.00 88.50 170 TYR A O 1
ATOM 1395 N N . TYR A 1 171 ? -4.967 0.252 -5.593 1.00 92.69 171 TYR A N 1
ATOM 1396 C CA . TYR A 1 171 ? -4.438 0.880 -4.380 1.00 92.69 171 TYR A CA 1
ATOM 1397 C C . TYR A 1 171 ? -4.610 2.400 -4.349 1.00 92.69 171 TYR A C 1
ATOM 1399 O O . TYR A 1 171 ? -4.312 3.015 -3.325 1.00 92.69 171 TYR A O 1
ATOM 1407 N N . GLY A 1 172 ? -5.091 3.019 -5.427 1.00 93.12 172 GLY A N 1
ATOM 1408 C CA . GLY A 1 172 ? -5.478 4.428 -5.481 1.00 93.12 172 GLY A CA 1
ATOM 1409 C C . GLY A 1 172 ? -6.780 4.678 -4.729 1.00 93.12 172 GLY A C 1
ATOM 1410 O O . GLY A 1 172 ? -7.764 5.119 -5.306 1.00 93.12 172 GLY A O 1
ATOM 1411 N N . VAL A 1 173 ? -6.795 4.378 -3.439 1.00 90.50 173 VAL A N 1
ATOM 1412 C CA . VAL A 1 173 ? -7.924 4.621 -2.538 1.00 90.50 173 VAL A CA 1
ATOM 1413 C C . VAL A 1 173 ? -7.639 5.848 -1.682 1.00 90.50 173 VAL A C 1
ATOM 1415 O O . VAL A 1 173 ? -6.469 6.192 -1.464 1.00 90.50 173 VAL A O 1
ATOM 1418 N N . THR A 1 174 ? -8.685 6.512 -1.184 1.00 87.88 174 THR A N 1
ATOM 1419 C CA . THR A 1 174 ? -8.530 7.650 -0.264 1.00 87.88 174 THR A CA 1
ATOM 1420 C C . THR A 1 174 ? -7.550 7.327 0.871 1.00 87.88 174 THR A C 1
ATOM 1422 O O . THR A 1 174 ? -7.498 6.202 1.359 1.00 87.88 174 THR A O 1
ATOM 1425 N N . ASP A 1 175 ? -6.759 8.327 1.270 1.00 88.94 175 ASP A N 1
ATOM 1426 C CA . ASP A 1 175 ? -5.698 8.260 2.290 1.00 88.94 175 ASP A CA 1
ATOM 1427 C C . ASP A 1 175 ? -4.417 7.484 1.892 1.00 88.94 175 ASP A C 1
ATOM 1429 O O . ASP A 1 175 ? -3.387 7.641 2.550 1.00 88.94 175 ASP A O 1
ATOM 1433 N N . ASN A 1 176 ? -4.393 6.770 0.755 1.00 93.94 176 ASN A N 1
ATOM 1434 C CA . ASN A 1 176 ? -3.221 5.995 0.310 1.00 93.94 176 ASN A CA 1
ATOM 1435 C C . ASN A 1 176 ? -2.348 6.677 -0.770 1.00 93.94 176 ASN A C 1
ATOM 1437 O O . ASN A 1 176 ? -1.459 6.040 -1.343 1.00 93.94 176 ASN A O 1
ATOM 1441 N N . TYR A 1 177 ? -2.533 7.974 -1.051 1.00 93.88 177 TYR A N 1
ATOM 1442 C CA . TYR A 1 177 ? -1.758 8.683 -2.089 1.00 93.88 177 TYR A CA 1
ATOM 1443 C C . TYR A 1 177 ? -0.237 8.569 -1.873 1.00 93.88 177 TYR A C 1
ATOM 1445 O O . TYR A 1 177 ? 0.520 8.230 -2.783 1.00 93.88 177 TYR A O 1
ATOM 1453 N N . ARG A 1 178 ? 0.220 8.760 -0.628 1.00 94.31 178 ARG A N 1
ATOM 1454 C CA . ARG A 1 178 ? 1.641 8.611 -0.265 1.00 94.31 178 ARG A CA 1
ATOM 1455 C C . ARG A 1 178 ? 2.160 7.192 -0.536 1.00 94.31 178 ARG A C 1
ATOM 1457 O O . ARG A 1 178 ? 3.328 7.017 -0.874 1.00 94.31 178 ARG A O 1
ATOM 1464 N N . GLY A 1 179 ? 1.312 6.172 -0.393 1.00 95.25 179 GLY A N 1
ATOM 1465 C CA . GLY A 1 179 ? 1.646 4.779 -0.691 1.00 95.25 179 GLY A CA 1
ATOM 1466 C C . GLY A 1 179 ? 1.908 4.556 -2.178 1.00 95.25 179 GLY A C 1
ATOM 1467 O O . GLY A 1 179 ? 2.984 4.083 -2.546 1.00 95.25 179 GLY A O 1
ATOM 1468 N N . ILE A 1 180 ? 0.970 4.966 -3.033 1.00 96.50 180 ILE A N 1
ATOM 1469 C CA . ILE A 1 180 ? 1.109 4.820 -4.490 1.00 96.50 180 ILE A CA 1
ATOM 1470 C C . ILE A 1 180 ? 2.217 5.714 -5.071 1.00 96.50 180 ILE A C 1
ATOM 1472 O O . ILE A 1 180 ? 2.882 5.310 -6.020 1.00 96.50 180 ILE A O 1
ATOM 1476 N N . MET A 1 181 ? 2.489 6.877 -4.469 1.00 97.31 181 MET A N 1
ATOM 1477 C CA . MET A 1 181 ? 3.612 7.737 -4.856 1.00 97.31 181 MET A CA 1
ATOM 1478 C C . MET A 1 181 ? 4.966 7.083 -4.547 1.00 97.31 181 MET A C 1
ATOM 1480 O O . MET A 1 181 ? 5.866 7.090 -5.385 1.00 97.31 181 MET A O 1
ATOM 1484 N N . ARG A 1 182 ? 5.115 6.453 -3.372 1.00 97.62 182 ARG A N 1
ATOM 1485 C CA . ARG A 1 182 ? 6.321 5.666 -3.056 1.00 97.62 182 ARG A CA 1
ATOM 1486 C C . ARG A 1 182 ? 6.488 4.480 -4.003 1.00 97.62 182 ARG A C 1
ATOM 1488 O O . ARG A 1 182 ? 7.614 4.161 -4.380 1.00 97.62 182 ARG A O 1
ATOM 1495 N N . PHE A 1 183 ? 5.385 3.839 -4.397 1.00 97.19 183 PHE A N 1
ATOM 1496 C CA . PHE A 1 183 ? 5.415 2.768 -5.390 1.00 97.19 183 PHE A CA 1
ATOM 1497 C C . PHE A 1 183 ? 5.926 3.279 -6.744 1.00 97.19 183 PHE A C 1
ATOM 1499 O O . PHE A 1 183 ? 6.869 2.706 -7.281 1.00 97.19 183 PHE A O 1
ATOM 1506 N N . ASP A 1 184 ? 5.384 4.392 -7.249 1.00 97.31 184 ASP A N 1
ATOM 1507 C CA . ASP A 1 184 ? 5.829 5.041 -8.492 1.00 97.31 184 ASP A CA 1
ATOM 1508 C C . ASP A 1 184 ? 7.342 5.315 -8.496 1.00 97.31 184 ASP A C 1
ATOM 1510 O O . ASP A 1 184 ? 8.063 4.906 -9.410 1.00 97.31 184 ASP A O 1
ATOM 1514 N N . GLN A 1 185 ? 7.848 5.942 -7.431 1.00 97.25 185 GLN A N 1
ATOM 1515 C CA . GLN A 1 185 ? 9.271 6.254 -7.283 1.00 97.25 185 GLN A CA 1
ATOM 1516 C C . GLN A 1 185 ? 10.141 4.990 -7.257 1.00 97.25 185 GLN A C 1
ATOM 1518 O O . GLN A 1 185 ? 11.188 4.939 -7.907 1.00 97.25 185 GLN A O 1
ATOM 1523 N N . ALA A 1 186 ? 9.709 3.949 -6.540 1.00 97.69 186 ALA A N 1
ATOM 1524 C CA . ALA A 1 186 ? 10.419 2.675 -6.493 1.00 97.69 186 ALA A CA 1
ATOM 1525 C C . ALA A 1 186 ? 10.463 1.994 -7.871 1.00 97.69 186 ALA A C 1
ATOM 1527 O O . ALA A 1 186 ? 11.507 1.477 -8.270 1.00 97.69 186 ALA A O 1
ATOM 1528 N N . ILE A 1 187 ? 9.365 2.043 -8.629 1.00 97.19 187 ILE A N 1
ATOM 1529 C CA . ILE A 1 187 ? 9.294 1.493 -9.986 1.00 97.19 187 ILE A CA 1
ATOM 1530 C C . ILE A 1 187 ? 10.203 2.263 -10.943 1.00 97.19 187 ILE A C 1
ATOM 1532 O O . ILE A 1 187 ? 10.953 1.636 -11.688 1.00 97.19 187 ILE A O 1
ATOM 1536 N N . LYS A 1 188 ? 10.219 3.600 -10.885 1.00 96.38 188 LYS A N 1
ATOM 1537 C CA . LYS A 1 188 ? 11.141 4.429 -11.681 1.00 96.38 188 LYS A CA 1
ATOM 1538 C C . LYS A 1 188 ? 12.604 4.086 -11.402 1.00 96.38 188 LYS A C 1
ATOM 1540 O O . LYS A 1 188 ? 13.367 3.895 -12.342 1.00 96.38 188 LYS A O 1
ATOM 1545 N N . ARG A 1 189 ? 12.982 3.911 -10.129 1.00 96.50 189 ARG A N 1
ATOM 1546 C CA . ARG A 1 189 ? 14.334 3.461 -9.738 1.00 96.50 189 ARG A CA 1
ATOM 1547 C C . ARG A 1 189 ? 14.658 2.059 -10.259 1.00 96.50 189 ARG A C 1
ATOM 1549 O O . ARG A 1 189 ? 15.774 1.822 -10.716 1.00 96.50 189 ARG A O 1
ATOM 1556 N N . LEU A 1 190 ? 13.701 1.130 -10.214 1.00 96.06 190 LEU A N 1
ATOM 1557 C CA . LEU A 1 190 ? 13.878 -0.214 -10.772 1.00 96.06 190 LEU A CA 1
ATOM 1558 C C . LEU A 1 190 ? 14.056 -0.174 -12.293 1.00 96.06 190 LEU A C 1
ATOM 1560 O O . LEU A 1 190 ? 14.973 -0.813 -12.802 1.00 96.06 190 LEU A O 1
ATOM 1564 N N . LEU A 1 191 ? 13.228 0.590 -13.006 1.00 94.75 191 LEU A N 1
ATOM 1565 C CA . LEU A 1 191 ? 13.343 0.779 -14.453 1.00 94.75 191 LEU A CA 1
ATOM 1566 C C . LEU A 1 191 ? 14.702 1.376 -14.818 1.00 94.75 191 LEU A C 1
ATOM 1568 O O . LEU A 1 191 ? 15.413 0.786 -15.623 1.00 94.75 191 LEU A O 1
ATOM 1572 N N . PHE A 1 192 ? 15.101 2.469 -14.166 1.00 93.56 192 PHE A N 1
ATOM 1573 C CA . PHE A 1 192 ? 16.410 3.093 -14.359 1.00 93.56 192 PHE A CA 1
ATOM 1574 C C . PHE A 1 192 ? 17.559 2.089 -14.186 1.00 93.56 192 PHE A C 1
ATOM 1576 O O . PHE A 1 192 ? 18.423 1.954 -15.053 1.00 93.56 192 PHE A O 1
ATOM 1583 N N . LYS A 1 193 ? 17.532 1.318 -13.091 1.00 92.50 193 LYS A N 1
ATOM 1584 C CA . LYS A 1 193 ? 18.553 0.308 -12.786 1.00 92.50 193 LYS A CA 1
ATOM 1585 C C . LYS A 1 193 ? 18.614 -0.807 -13.830 1.00 92.50 193 LYS A C 1
ATOM 1587 O O . LYS A 1 193 ? 19.707 -1.234 -14.189 1.00 92.50 193 LYS A O 1
ATOM 1592 N N . TRP A 1 194 ? 17.471 -1.327 -14.275 1.00 91.19 194 TRP A N 1
ATOM 1593 C CA . TRP A 1 194 ? 17.433 -2.472 -15.191 1.00 91.19 194 TRP A CA 1
ATOM 1594 C C . TRP A 1 194 ? 17.621 -2.083 -16.659 1.00 91.19 194 TRP A C 1
ATOM 1596 O O . TRP A 1 194 ? 18.177 -2.878 -17.408 1.00 91.19 194 TRP A O 1
ATOM 1606 N N . LEU A 1 195 ? 17.260 -0.862 -17.059 1.00 89.50 195 LEU A N 1
ATOM 1607 C CA . LEU A 1 195 ? 17.592 -0.330 -18.383 1.00 89.50 195 LEU A CA 1
ATOM 1608 C C . LEU A 1 195 ? 19.103 -0.115 -18.532 1.00 89.50 195 LEU A C 1
ATOM 1610 O O . LEU A 1 195 ? 19.679 -0.575 -19.513 1.00 89.50 195 LEU A O 1
ATOM 1614 N N . ASN A 1 196 ? 19.767 0.441 -17.514 1.00 89.12 196 ASN A N 1
ATOM 1615 C CA . ASN A 1 196 ? 21.232 0.561 -17.484 1.00 89.12 196 ASN A CA 1
ATOM 1616 C C . ASN A 1 196 ? 21.974 -0.788 -17.507 1.00 89.12 196 ASN A C 1
ATOM 1618 O O . ASN A 1 196 ? 23.163 -0.836 -17.798 1.00 89.12 196 ASN A O 1
ATOM 1622 N N . ARG A 1 197 ? 21.289 -1.896 -17.199 1.00 87.69 197 ARG A N 1
ATOM 1623 C CA . ARG A 1 197 ? 21.849 -3.254 -17.289 1.00 87.69 197 ARG A CA 1
ATOM 1624 C C . ARG A 1 197 ? 21.700 -3.895 -18.672 1.00 87.69 197 ARG A C 1
ATOM 1626 O O . ARG A 1 197 ? 22.240 -4.977 -18.866 1.00 87.69 197 ARG A O 1
ATOM 1633 N N . ARG A 1 198 ? 20.950 -3.282 -19.598 1.00 83.94 198 ARG A N 1
ATOM 1634 C CA . ARG A 1 198 ? 20.773 -3.776 -20.977 1.00 83.94 198 ARG A CA 1
ATOM 1635 C C . ARG A 1 198 ? 21.874 -3.318 -21.931 1.00 83.94 198 ARG A C 1
ATOM 1637 O O . ARG A 1 198 ? 22.169 -4.034 -22.877 1.00 83.94 198 ARG A O 1
ATOM 1644 N N . GLY A 1 199 ? 22.406 -2.115 -21.723 1.00 72.25 199 GLY A N 1
ATOM 1645 C CA . GLY A 1 199 ? 23.416 -1.498 -22.585 1.00 72.25 199 GLY A CA 1
ATOM 1646 C C . GLY A 1 199 ? 24.825 -1.529 -21.988 1.00 72.25 199 GLY A C 1
ATOM 1647 O O . GLY A 1 199 ? 25.074 -2.188 -20.977 1.00 72.25 199 GLY A O 1
ATOM 1648 N N . LYS A 1 200 ? 25.747 -0.769 -22.596 1.00 67.62 200 LYS A N 1
ATOM 1649 C CA . LYS A 1 200 ? 27.057 -0.464 -21.997 1.00 67.62 200 LYS A CA 1
ATOM 1650 C C . LYS A 1 200 ? 26.852 0.303 -20.680 1.00 67.62 200 LYS A C 1
ATOM 1652 O O . LYS A 1 200 ? 25.949 1.133 -20.583 1.00 67.62 200 LYS A O 1
ATOM 1657 N N . ARG A 1 201 ? 27.667 0.015 -19.654 1.00 61.22 201 ARG A N 1
ATOM 1658 C CA . ARG A 1 201 ? 27.569 0.676 -18.337 1.00 61.22 201 ARG A CA 1
ATOM 1659 C C . ARG A 1 201 ? 27.601 2.202 -18.510 1.00 61.22 201 ARG A C 1
ATOM 1661 O O . ARG A 1 201 ? 28.440 2.706 -19.242 1.00 61.22 201 ARG A O 1
ATOM 1668 N N . SER A 1 202 ? 26.725 2.910 -17.790 1.00 62.38 202 SER A N 1
ATOM 1669 C CA . SER A 1 202 ? 26.664 4.381 -17.730 1.00 62.38 202 SER A CA 1
ATOM 1670 C C . SER A 1 202 ? 26.119 5.114 -18.969 1.00 62.38 202 SER A C 1
ATOM 1672 O O . SER A 1 202 ? 26.289 6.325 -19.066 1.00 62.38 202 SER A O 1
ATOM 1674 N N . CYS A 1 203 ? 25.423 4.435 -19.888 1.00 72.25 203 CYS A N 1
ATOM 1675 C CA . CYS A 1 203 ? 24.813 5.099 -21.049 1.00 72.25 203 CYS A CA 1
ATOM 1676 C C . CYS A 1 203 ? 23.495 5.841 -20.763 1.00 72.25 203 CYS A C 1
ATOM 1678 O O . CYS A 1 203 ? 22.997 6.518 -21.652 1.00 72.25 203 CYS A O 1
ATOM 1680 N N . LEU A 1 204 ? 22.895 5.657 -19.581 1.00 83.69 204 LEU A N 1
ATOM 1681 C CA . LEU A 1 204 ? 21.644 6.309 -19.205 1.00 83.69 204 LEU A CA 1
ATOM 1682 C C . LEU A 1 204 ? 21.791 6.929 -17.817 1.00 83.69 204 LEU A C 1
ATOM 1684 O O . LEU A 1 204 ? 21.659 6.242 -16.799 1.00 83.69 204 LEU A O 1
ATOM 1688 N N . ASN A 1 205 ? 22.049 8.232 -17.762 1.00 90.75 205 ASN A N 1
ATOM 1689 C CA . ASN A 1 205 ? 22.061 8.974 -16.502 1.00 90.75 205 ASN A CA 1
ATOM 1690 C C . ASN A 1 205 ? 20.633 9.393 -16.083 1.00 90.75 205 ASN A C 1
ATOM 1692 O O . ASN A 1 205 ? 19.647 9.168 -16.794 1.00 90.75 205 ASN A O 1
ATOM 1696 N N . TRP A 1 206 ? 20.485 9.968 -14.886 1.00 92.06 206 TRP A N 1
ATOM 1697 C CA . TRP A 1 206 ? 19.168 10.375 -14.383 1.00 92.06 206 TRP A CA 1
ATOM 1698 C C . TRP A 1 206 ? 18.522 11.489 -15.213 1.00 92.06 206 TRP A C 1
ATOM 1700 O O . TRP A 1 206 ? 17.298 11.501 -15.343 1.00 92.06 206 TRP A O 1
ATOM 1710 N N . GLU A 1 207 ? 19.301 12.402 -15.792 1.00 92.88 207 GLU A N 1
ATOM 1711 C CA . GLU A 1 207 ? 18.776 13.481 -16.633 1.00 92.88 207 GLU A CA 1
ATOM 1712 C C . GLU A 1 207 ? 18.184 12.940 -17.933 1.00 92.88 207 GLU A C 1
ATOM 1714 O O . GLU A 1 207 ? 17.058 13.282 -18.294 1.00 92.88 207 GLU A O 1
ATOM 1719 N N . GLU A 1 208 ? 18.898 12.041 -18.605 1.00 91.06 208 GLU A N 1
ATOM 1720 C CA . GLU A 1 208 ? 18.442 11.347 -19.808 1.00 91.06 208 GLU A CA 1
ATOM 1721 C C . GLU A 1 208 ? 17.231 10.467 -19.513 1.00 91.06 208 GLU A C 1
ATOM 1723 O O . GLU A 1 208 ? 16.249 10.484 -20.257 1.00 91.06 208 GLU A O 1
ATOM 1728 N N . PHE A 1 209 ? 17.239 9.754 -18.383 1.00 93.25 209 PHE A N 1
ATOM 1729 C CA . PHE A 1 209 ? 16.077 8.992 -17.942 1.00 93.25 209 PHE A CA 1
ATOM 1730 C C . PHE A 1 209 ? 14.871 9.901 -17.684 1.00 93.25 209 PHE A C 1
ATOM 1732 O O . PHE A 1 209 ? 13.755 9.570 -18.082 1.00 93.25 209 PHE A O 1
ATOM 1739 N N . ASN A 1 210 ? 15.075 11.077 -17.088 1.00 93.81 210 ASN A N 1
ATOM 1740 C CA . ASN A 1 210 ? 14.018 12.067 -16.896 1.00 93.81 210 ASN A CA 1
ATOM 1741 C C . ASN A 1 210 ? 13.522 12.643 -18.232 1.00 93.81 210 ASN A C 1
ATOM 1743 O O . ASN A 1 210 ? 12.313 12.801 -18.404 1.00 93.81 210 ASN A O 1
ATOM 1747 N N . LYS A 1 211 ? 14.407 12.900 -19.206 1.00 93.62 211 LYS A N 1
ATOM 1748 C CA . LYS A 1 211 ? 14.024 13.272 -20.583 1.00 93.62 211 LYS A CA 1
ATOM 1749 C C . LYS A 1 211 ? 13.192 12.163 -21.237 1.00 93.62 211 LYS A C 1
ATOM 1751 O O . LYS A 1 211 ? 12.153 12.442 -21.835 1.00 93.62 211 LYS A O 1
ATOM 1756 N N . MET A 1 212 ? 13.569 10.899 -21.047 1.00 92.12 212 MET A N 1
ATOM 1757 C CA . MET A 1 212 ? 12.808 9.745 -21.530 1.00 92.12 212 MET A CA 1
ATOM 1758 C C . MET A 1 212 ? 11.434 9.641 -20.854 1.00 92.12 212 MET A C 1
ATOM 1760 O O . MET A 1 212 ? 10.442 9.411 -21.540 1.00 92.12 212 MET A O 1
ATOM 1764 N N . LEU A 1 213 ? 11.343 9.872 -19.539 1.00 94.25 213 LEU A N 1
ATOM 1765 C CA . LEU A 1 213 ? 10.069 9.938 -18.81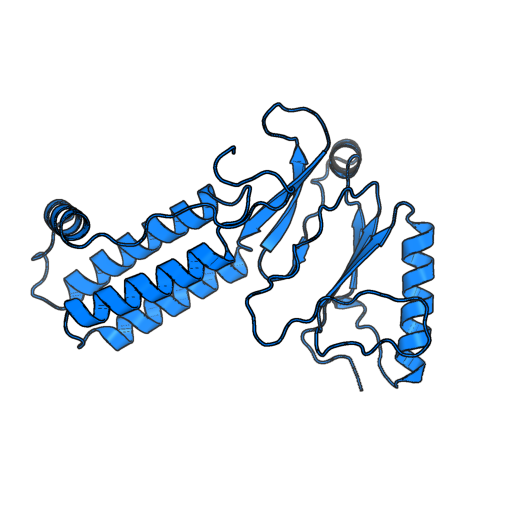2 1.00 94.25 213 LEU A CA 1
ATOM 1766 C C . LEU A 1 213 ? 9.181 11.096 -19.290 1.00 94.25 213 LEU A C 1
ATOM 1768 O O . LEU A 1 213 ? 7.961 10.960 -19.260 1.00 94.25 213 LEU A O 1
ATOM 1772 N N . LYS A 1 214 ? 9.763 12.221 -19.729 1.00 93.88 214 LYS A N 1
ATOM 1773 C CA . LYS A 1 214 ? 9.014 13.332 -20.339 1.00 93.88 214 LYS A CA 1
ATOM 1774 C C . LYS A 1 214 ? 8.466 12.945 -21.717 1.00 93.88 214 LYS A C 1
ATOM 1776 O O . LYS A 1 214 ? 7.297 13.198 -21.985 1.00 93.88 214 LYS A O 1
ATOM 1781 N N . ARG A 1 215 ? 9.277 12.290 -22.558 1.00 93.19 215 ARG A N 1
ATOM 1782 C CA . ARG A 1 215 ? 8.883 11.859 -23.915 1.00 93.19 215 ARG A CA 1
ATOM 1783 C C . ARG A 1 215 ? 7.894 10.690 -23.911 1.00 93.19 215 ARG A C 1
ATOM 1785 O O . ARG A 1 215 ? 6.970 10.657 -24.714 1.00 93.19 215 ARG A O 1
ATOM 1792 N N . PHE A 1 216 ? 8.077 9.736 -23.003 1.00 92.44 216 PHE A N 1
ATOM 1793 C CA . PHE A 1 216 ? 7.244 8.544 -22.864 1.00 92.44 216 PHE A CA 1
ATOM 1794 C C . PHE A 1 216 ? 6.692 8.457 -21.436 1.00 92.44 216 PHE A C 1
ATOM 1796 O O . PHE A 1 216 ? 7.163 7.647 -20.632 1.00 92.44 216 PHE A O 1
ATOM 1803 N N . PRO A 1 217 ? 5.679 9.264 -21.086 1.00 93.94 217 PRO A N 1
ATOM 1804 C CA . PRO A 1 217 ? 5.204 9.359 -19.714 1.00 93.94 217 PRO A CA 1
ATOM 1805 C C . PRO A 1 217 ? 4.624 8.039 -19.205 1.00 93.94 217 PRO A C 1
ATOM 1807 O O . PRO A 1 217 ? 3.788 7.399 -19.848 1.00 93.94 217 PRO A O 1
ATOM 1810 N N . LEU A 1 218 ? 5.057 7.645 -18.007 1.00 95.62 218 LEU A N 1
ATOM 1811 C CA . LEU A 1 218 ? 4.389 6.608 -17.226 1.00 95.62 218 LEU A CA 1
ATOM 1812 C C . LEU A 1 218 ? 3.097 7.174 -16.607 1.00 95.62 218 LEU A C 1
ATOM 1814 O O . LEU A 1 218 ? 3.022 8.379 -16.342 1.00 95.62 218 LEU A O 1
ATOM 1818 N N . PRO A 1 219 ? 2.086 6.326 -16.343 1.00 95.44 219 PRO A N 1
ATOM 1819 C CA . PRO A 1 219 ? 0.898 6.726 -15.605 1.00 95.44 219 PRO A CA 1
ATOM 1820 C C . PRO A 1 219 ? 1.296 7.394 -14.289 1.00 95.44 219 PRO A C 1
ATOM 1822 O O . PRO A 1 219 ? 2.141 6.878 -13.557 1.00 95.44 219 PRO A O 1
ATOM 1825 N N . LYS A 1 220 ? 0.690 8.542 -13.988 1.00 94.25 220 LYS A N 1
ATOM 1826 C CA . LYS A 1 220 ? 0.920 9.237 -12.720 1.00 94.25 220 LYS A CA 1
ATOM 1827 C C . LYS A 1 220 ? 0.078 8.586 -11.614 1.00 94.25 220 LYS A C 1
ATOM 1829 O O . LYS A 1 220 ? -1.059 8.196 -11.892 1.00 94.25 220 LYS A O 1
ATOM 1834 N N . PRO A 1 221 ? 0.595 8.486 -10.377 1.00 94.75 221 PRO A N 1
ATOM 1835 C CA . PRO A 1 221 ? -0.199 8.033 -9.243 1.00 94.75 221 PRO A CA 1
ATOM 1836 C C . PRO A 1 221 ? -1.378 8.987 -9.031 1.00 94.75 221 PRO A C 1
ATOM 1838 O O . PRO A 1 221 ? -1.200 10.202 -8.972 1.00 94.75 221 PRO A O 1
ATOM 1841 N N . ARG A 1 222 ? -2.587 8.435 -8.935 1.00 91.75 222 ARG A N 1
ATOM 1842 C CA . ARG A 1 222 ? -3.826 9.176 -8.679 1.00 91.75 22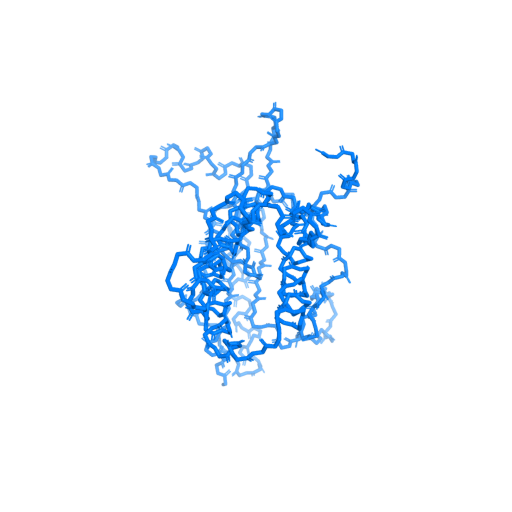2 ARG A CA 1
ATOM 1843 C C . ARG A 1 222 ? -4.712 8.377 -7.735 1.00 91.75 222 ARG A C 1
ATOM 1845 O O . ARG A 1 222 ? -4.655 7.146 -7.725 1.00 91.75 222 ARG A O 1
ATOM 1852 N N . ILE A 1 223 ? -5.513 9.082 -6.943 1.00 91.31 223 ILE A N 1
ATOM 1853 C CA . ILE A 1 223 ? -6.637 8.449 -6.256 1.00 91.31 223 ILE A CA 1
ATOM 1854 C C . ILE A 1 223 ? -7.693 8.139 -7.318 1.00 91.31 223 ILE A C 1
ATOM 1856 O O . ILE A 1 223 ? -7.977 8.964 -8.176 1.00 91.31 223 ILE A O 1
ATOM 1860 N N . MET A 1 224 ? -8.201 6.917 -7.292 1.00 88.12 224 MET A N 1
ATOM 1861 C CA . MET A 1 224 ? -9.152 6.353 -8.246 1.00 88.12 224 MET A CA 1
ATOM 1862 C C . MET A 1 224 ? -10.512 6.116 -7.594 1.00 88.12 224 MET A C 1
ATOM 1864 O O . MET A 1 224 ? -11.535 6.231 -8.260 1.00 88.12 224 MET A O 1
ATOM 1868 N N . VAL A 1 225 ? -10.525 5.781 -6.301 1.00 85.44 225 VAL A N 1
ATOM 1869 C CA . VAL A 1 225 ? -11.742 5.451 -5.557 1.00 85.44 225 VAL A CA 1
ATOM 1870 C C . VAL A 1 225 ? -11.805 6.262 -4.274 1.00 85.44 225 V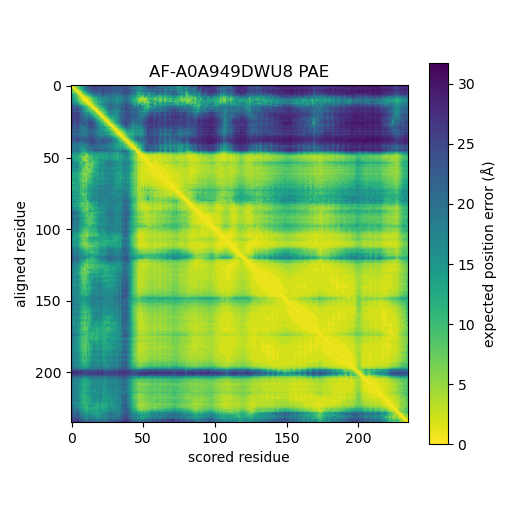AL A C 1
ATOM 1872 O O . VAL A 1 225 ? -10.869 6.269 -3.467 1.00 85.44 225 VAL A O 1
ATOM 1875 N N . SER A 1 226 ? -12.947 6.916 -4.089 1.00 82.88 226 SER A N 1
ATOM 1876 C CA . SER A 1 226 ? -13.330 7.496 -2.815 1.00 82.88 226 SER A CA 1
ATOM 1877 C C . SER A 1 226 ? -13.982 6.447 -1.934 1.00 82.88 226 SER A C 1
ATOM 1879 O O . SER A 1 226 ? -14.935 5.796 -2.346 1.00 82.88 226 SER A O 1
ATOM 1881 N N . MET A 1 227 ? -13.497 6.317 -0.704 1.00 79.56 227 MET A N 1
ATOM 1882 C CA . MET A 1 227 ? -14.072 5.389 0.273 1.00 79.56 227 MET A CA 1
ATOM 1883 C C . MET A 1 227 ? -15.107 6.044 1.200 1.00 79.56 227 MET A C 1
ATOM 1885 O O . MET A 1 227 ? -15.450 5.466 2.228 1.00 79.56 227 MET A O 1
ATOM 1889 N N . PHE A 1 228 ? -15.536 7.271 0.892 1.00 72.50 228 PHE A N 1
ATOM 1890 C CA . PHE A 1 228 ? -16.404 8.082 1.757 1.00 72.50 228 PHE A CA 1
ATOM 1891 C C . PHE A 1 228 ? -17.592 8.695 1.000 1.00 72.50 228 PHE A C 1
ATOM 1893 O O . PHE A 1 228 ? -18.158 9.677 1.461 1.00 72.50 228 PHE A O 1
ATOM 1900 N N . GLY A 1 229 ? -17.920 8.192 -0.195 1.00 64.88 229 GLY A N 1
ATOM 1901 C CA . GLY A 1 229 ? -19.032 8.700 -1.015 1.00 64.88 229 GLY A CA 1
ATOM 1902 C C . GLY A 1 229 ? -18.823 10.091 -1.635 1.00 64.88 229 GLY A C 1
ATOM 1903 O O . GLY A 1 229 ? -19.595 10.492 -2.493 1.00 64.88 229 GLY A O 1
ATOM 1904 N N . VAL A 1 230 ? -17.765 10.820 -1.263 1.00 64.00 230 VAL A N 1
ATOM 1905 C CA . VAL A 1 230 ? -17.418 12.121 -1.866 1.00 64.00 230 VAL A CA 1
ATOM 1906 C C . VAL A 1 230 ? -16.668 11.902 -3.188 1.00 64.00 230 VAL A C 1
ATOM 1908 O O . VAL A 1 230 ? -15.757 11.073 -3.204 1.00 64.00 230 VAL A O 1
ATOM 1911 N N . PRO A 1 231 ? -16.970 12.614 -4.287 1.00 65.94 231 PRO A N 1
ATOM 1912 C CA . PRO A 1 231 ? -16.242 12.462 -5.545 1.00 65.94 231 PRO A CA 1
ATOM 1913 C C . PRO A 1 231 ? -14.738 12.727 -5.389 1.00 65.94 231 PRO A C 1
ATOM 1915 O O . PRO A 1 231 ? -14.309 13.606 -4.643 1.00 65.94 231 PRO A O 1
ATOM 1918 N N . VAL A 1 232 ? -13.912 11.982 -6.127 1.00 63.97 232 VAL A N 1
ATOM 1919 C CA . VAL A 1 232 ? -12.445 12.123 -6.067 1.00 63.97 232 VAL A CA 1
ATOM 1920 C C . VAL A 1 232 ? -11.981 13.512 -6.527 1.00 63.97 232 VAL A C 1
ATOM 1922 O O . VAL A 1 232 ? -10.986 14.013 -6.020 1.00 63.97 232 VAL A O 1
ATOM 1925 N N . ASN A 1 233 ? -12.720 14.158 -7.433 1.00 60.88 233 ASN A N 1
ATOM 1926 C CA . ASN A 1 233 ? -12.383 15.482 -7.972 1.00 60.88 233 ASN A CA 1
ATOM 1927 C C . ASN A 1 233 ? -12.581 16.627 -6.959 1.00 60.88 233 ASN A C 1
ATOM 1929 O O . ASN A 1 233 ? -12.132 17.739 -7.206 1.00 60.88 233 ASN A O 1
ATOM 1933 N N . THR A 1 234 ? -13.248 16.351 -5.836 1.00 55.03 234 THR A N 1
ATOM 1934 C CA . THR A 1 234 ? -13.544 17.304 -4.752 1.00 55.03 234 THR A CA 1
ATOM 1935 C C . THR A 1 234 ? -12.707 17.055 -3.485 1.00 55.03 234 THR A C 1
ATOM 1937 O O . THR A 1 234 ? -12.978 17.653 -2.447 1.00 55.03 234 THR A O 1
ATOM 1940 N N . MET A 1 235 ? -11.716 16.150 -3.538 1.00 52.31 235 MET A N 1
ATOM 1941 C CA . MET A 1 235 ? -10.842 15.754 -2.414 1.00 52.31 235 MET A CA 1
ATOM 1942 C C . MET A 1 235 ? -9.408 16.255 -2.548 1.00 52.31 235 MET A C 1
ATOM 1944 O O . MET A 1 235 ? -8.761 16.388 -1.478 1.00 52.31 235 MET A O 1
#

Radius of gyration: 21.92 Å; Cα contacts (8 Å, |Δi|>4): 296; chains: 1; bounding box: 61×49×56 Å

Secondary structure (DSSP, 8-state):
----TT-EEEEEES--------S---STT-------SSTT----S--EEEEEESSHHHHHHHHHHHHHHHHTTT----GGGEEEEE-STTHHHHHHHTT-PPPEEEETTEEEEEEE-TTS-SEEEEEEE-HHHHHHHHHHHHHHHHHGGGS-HHHHHHHHHHHHHHHHHHH-BTT-HHHHHHHHHHHHHHHHHHHTTTSSTTS--HHHHHHHHHHSPPPPP---B-SSSS-GGG-

Solvent-accessible surface area (backbone atoms only — not comparable to full-atom values): 13822 Å² total; per-residue (Å²): 96,64,63,58,101,77,43,36,41,38,39,34,28,26,67,64,86,70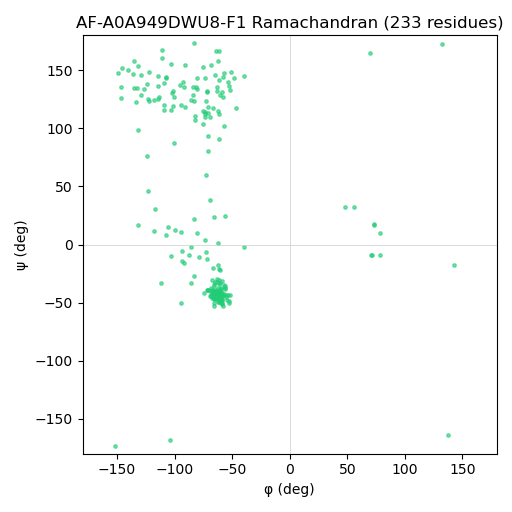,60,68,82,68,99,69,71,89,51,96,74,65,70,86,80,74,86,59,102,52,103,77,68,79,80,59,90,56,51,63,47,77,49,79,26,65,45,61,70,56,45,56,49,48,54,55,53,50,42,58,57,34,46,78,71,48,26,55,77,61,67,94,47,46,42,78,46,61,37,31,63,56,27,52,59,56,22,49,77,71,76,44,74,54,60,68,48,78,55,100,58,27,31,38,34,73,42,55,38,96,86,66,58,61,69,32,80,41,38,34,66,21,66,70,52,52,54,50,51,53,50,54,51,51,56,47,52,63,71,49,60,81,54,57,72,68,60,50,46,55,52,50,36,52,54,49,48,55,47,31,69,68,53,14,31,52,80,9,59,72,50,43,45,52,49,52,54,52,50,52,52,49,50,56,57,54,55,37,67,66,56,64,81,80,78,62,50,71,67,57,48,50,51,46,41,69,78,57,65,64,76,73,76,49,70,67,42,53,61,71,85,53,62,66,94,81,111